Protein AF-A0A2E4YC01-F1 (afdb_monomer)

Mean predicted aligned error: 13.19 Å

Solvent-accessible surface area (backbone atoms only — not comparable to full-atom values): 15963 Å² total; per-residue (Å²): 112,74,70,58,53,58,48,51,51,53,50,52,51,53,49,51,56,52,54,56,55,64,69,61,54,48,43,18,61,74,42,72,40,71,68,56,48,59,73,45,55,58,65,57,35,34,50,50,38,50,50,49,57,51,50,39,49,57,26,48,76,30,87,86,37,17,67,55,26,11,51,54,27,42,58,42,45,68,79,67,67,43,41,61,92,52,63,73,24,21,51,59,30,49,29,48,17,63,71,64,25,78,75,51,76,46,89,50,70,66,42,44,57,50,49,72,56,44,61,67,52,63,68,58,55,45,51,53,35,50,38,36,33,69,66,56,83,52,58,72,58,50,34,52,49,55,56,47,47,42,54,23,43,54,62,74,59,65,65,61,57,51,44,47,57,51,60,36,42,49,91,77,49,51,72,67,53,51,10,47,47,46,38,50,51,52,55,49,38,57,74,77,41,62,63,35,69,60,43,66,55,50,52,52,50,29,60,73,69,66,16,74,64,88,60,92,80,64,94,64,85,70,83,75,76,61,81,94,68,72,86,77,91,86,82,87,80,85,70,78,92,76,88,85,89,83,86,81,87,74,88,87,90,85,80,83,78,87,78,80,87,83,80,85,83,88,74,135

Structure (mmCIF, N/CA/C/O backbone):
data_AF-A0A2E4YC01-F1
#
_entry.id   AF-A0A2E4YC01-F1
#
loop_
_atom_site.group_PDB
_atom_site.id
_atom_site.type_symbol
_atom_site.label_atom_id
_atom_site.label_alt_id
_atom_site.label_comp_id
_atom_site.label_asym_id
_atom_site.label_entity_id
_atom_site.label_seq_id
_atom_site.pdbx_PDB_ins_code
_atom_site.Cartn_x
_atom_site.Cartn_y
_atom_site.Cartn_z
_atom_site.occupancy
_atom_site.B_iso_or_equiv
_atom_site.auth_seq_id
_atom_site.auth_comp_id
_atom_site.auth_asym_id
_atom_site.auth_atom_id
_atom_site.pdbx_PDB_model_num
ATOM 1 N N . MET A 1 1 ? 30.817 -28.618 -16.839 1.00 54.22 1 MET A N 1
ATOM 2 C CA . MET A 1 1 ? 30.271 -29.253 -15.616 1.00 54.22 1 MET A CA 1
ATOM 3 C C . MET A 1 1 ? 30.235 -28.277 -14.437 1.00 54.22 1 MET A C 1
ATOM 5 O O . MET A 1 1 ? 29.148 -28.017 -13.947 1.00 54.22 1 MET A O 1
ATOM 9 N N . GLN A 1 2 ? 31.354 -27.639 -14.055 1.00 54.12 2 GLN A N 1
ATOM 10 C CA . GLN A 1 2 ? 31.387 -26.620 -12.980 1.00 54.12 2 GLN A CA 1
ATOM 11 C C . GLN A 1 2 ? 30.476 -25.396 -13.217 1.00 54.12 2 GLN A C 1
ATOM 13 O O . GLN A 1 2 ? 29.921 -24.856 -12.267 1.00 54.12 2 GLN A O 1
ATOM 18 N N . SER A 1 3 ? 30.262 -24.984 -14.472 1.00 55.44 3 SER A N 1
ATOM 19 C CA . SER A 1 3 ? 29.365 -23.866 -14.808 1.00 55.44 3 SER A CA 1
ATOM 20 C C . SER A 1 3 ? 27.878 -24.166 -14.584 1.00 55.44 3 SER A C 1
ATOM 22 O O . SER A 1 3 ? 27.126 -23.249 -14.280 1.00 55.44 3 SER A O 1
ATOM 24 N N . SER A 1 4 ? 27.452 -25.429 -14.706 1.00 57.88 4 SER A N 1
ATOM 25 C CA . SER A 1 4 ? 26.047 -25.832 -14.529 1.00 57.88 4 SER A CA 1
ATOM 26 C C . SER A 1 4 ? 25.670 -25.905 -13.048 1.00 57.88 4 SER A C 1
ATOM 28 O O . SER A 1 4 ? 24.604 -25.440 -12.661 1.00 57.88 4 SER A O 1
ATOM 30 N N . ILE A 1 5 ? 26.598 -26.388 -12.215 1.00 67.81 5 ILE A N 1
ATOM 31 C CA . ILE A 1 5 ? 26.444 -26.483 -10.754 1.00 67.81 5 ILE A CA 1
ATOM 32 C C . ILE A 1 5 ? 26.341 -25.080 -10.131 1.00 67.81 5 ILE A C 1
ATOM 34 O O . ILE A 1 5 ? 25.460 -24.816 -9.322 1.00 67.81 5 ILE A O 1
ATOM 38 N N . ALA A 1 6 ? 27.160 -24.126 -10.592 1.00 69.00 6 ALA A N 1
ATOM 39 C CA . ALA A 1 6 ? 27.105 -22.741 -10.116 1.00 69.00 6 ALA A CA 1
ATOM 40 C C . ALA A 1 6 ? 25.798 -22.003 -10.486 1.00 69.00 6 ALA A C 1
ATOM 42 O O . ALA A 1 6 ? 25.428 -21.028 -9.828 1.00 69.00 6 ALA A O 1
ATOM 43 N N . ILE A 1 7 ? 25.112 -22.432 -11.552 1.00 69.81 7 ILE A N 1
ATOM 44 C CA . ILE A 1 7 ? 23.798 -21.897 -11.934 1.00 69.81 7 ILE A CA 1
ATOM 45 C C . ILE A 1 7 ? 22.717 -22.496 -11.031 1.00 69.81 7 ILE A C 1
ATOM 47 O O . ILE A 1 7 ? 21.888 -21.745 -10.519 1.00 69.81 7 ILE A O 1
ATOM 51 N N . GLU A 1 8 ? 22.751 -23.807 -10.783 1.00 64.88 8 GLU A N 1
ATOM 52 C CA . GLU A 1 8 ? 21.830 -24.467 -9.850 1.00 64.88 8 GLU A CA 1
ATOM 53 C C . GLU A 1 8 ? 21.944 -23.906 -8.432 1.00 64.88 8 GLU A C 1
ATOM 55 O O . GLU A 1 8 ? 20.922 -23.563 -7.842 1.00 64.88 8 GLU A O 1
ATOM 60 N N . ASP A 1 9 ? 23.154 -23.693 -7.914 1.00 70.50 9 ASP A N 1
ATOM 61 C CA . ASP A 1 9 ? 23.345 -23.134 -6.571 1.00 70.50 9 ASP A CA 1
ATOM 62 C C . ASP A 1 9 ? 22.769 -21.715 -6.446 1.00 70.50 9 ASP A C 1
ATOM 64 O O . ASP A 1 9 ? 22.042 -21.415 -5.495 1.00 70.50 9 ASP A O 1
ATOM 68 N N . LYS A 1 10 ? 22.993 -20.854 -7.450 1.00 66.25 10 LYS A N 1
ATOM 69 C CA . LYS A 1 10 ? 22.402 -19.504 -7.489 1.00 66.25 10 LYS A CA 1
ATOM 70 C C . LYS A 1 10 ? 20.879 -19.541 -7.570 1.00 66.25 10 LYS A C 1
ATOM 72 O O . LYS A 1 10 ? 20.211 -18.755 -6.896 1.00 66.25 10 LYS A O 1
ATOM 77 N N . MET A 1 11 ? 20.328 -20.452 -8.371 1.00 61.38 11 MET A N 1
ATOM 78 C CA . MET A 1 11 ? 18.884 -20.655 -8.471 1.00 61.38 11 MET A CA 1
ATOM 79 C C . MET A 1 11 ? 18.309 -21.118 -7.129 1.00 61.38 11 MET A C 1
ATOM 81 O O . MET A 1 11 ? 17.325 -20.551 -6.652 1.00 61.38 11 MET A O 1
ATOM 85 N N . MET A 1 12 ? 18.939 -22.093 -6.476 1.00 58.06 12 MET A N 1
ATOM 86 C CA . MET A 1 12 ? 18.494 -22.636 -5.192 1.00 58.06 12 MET A CA 1
ATOM 87 C C . MET A 1 12 ? 18.594 -21.614 -4.057 1.00 58.06 12 MET A C 1
ATOM 89 O O . MET A 1 12 ? 17.714 -21.563 -3.194 1.00 58.06 12 MET A O 1
ATOM 93 N N . GLU A 1 13 ? 19.608 -20.754 -4.069 1.00 63.38 13 GLU A N 1
ATOM 94 C CA . GLU A 1 13 ? 19.749 -19.665 -3.104 1.00 63.38 13 GLU A CA 1
ATOM 95 C C . GLU A 1 13 ? 18.696 -18.566 -3.317 1.00 63.38 13 GLU A C 1
ATOM 97 O O . GLU A 1 13 ? 18.066 -18.107 -2.358 1.00 63.38 13 GLU A O 1
ATOM 102 N N . GLN A 1 14 ? 18.396 -18.222 -4.574 1.00 60.09 14 GLN A N 1
ATOM 103 C CA . GLN A 1 14 ? 17.289 -17.328 -4.922 1.00 60.09 14 GLN A CA 1
ATOM 104 C C . GLN A 1 14 ? 15.929 -17.908 -4.491 1.00 60.09 14 GLN A C 1
ATOM 106 O O . GLN A 1 14 ? 15.104 -17.188 -3.918 1.00 60.09 14 GLN A O 1
ATOM 111 N N . TYR A 1 15 ? 15.699 -19.209 -4.701 1.00 57.00 15 TYR A N 1
ATOM 112 C CA . TYR A 1 15 ? 14.484 -19.904 -4.264 1.00 57.00 15 TYR A CA 1
ATOM 113 C C . TYR A 1 15 ? 14.356 -19.956 -2.738 1.00 57.00 15 TYR A C 1
ATOM 115 O O . TYR A 1 15 ? 13.286 -19.641 -2.210 1.00 57.00 15 TYR A O 1
ATOM 123 N N . LYS A 1 16 ? 15.434 -20.274 -2.010 1.00 50.50 16 LYS A N 1
ATOM 124 C CA . LYS A 1 16 ? 15.454 -20.234 -0.536 1.00 50.50 16 LYS A CA 1
ATOM 125 C C . LYS A 1 16 ? 15.177 -18.828 -0.008 1.00 50.50 16 LYS A C 1
ATOM 127 O O . LYS A 1 16 ? 14.359 -18.672 0.897 1.00 50.50 16 LYS A O 1
ATOM 132 N N . GLY A 1 17 ? 15.777 -17.798 -0.608 1.00 57.69 17 GLY A N 1
ATOM 133 C CA . GLY A 1 17 ? 15.509 -16.402 -0.256 1.00 57.69 17 GLY A CA 1
ATOM 134 C C . GLY A 1 17 ? 14.051 -15.992 -0.500 1.00 57.69 17 GLY A C 1
ATOM 135 O O . GLY A 1 17 ? 13.465 -15.276 0.316 1.00 57.69 17 GLY A O 1
ATOM 136 N N . LYS A 1 18 ? 13.439 -16.484 -1.585 1.00 51.84 18 LYS A N 1
ATOM 137 C CA . LYS A 1 18 ? 12.017 -16.279 -1.898 1.00 51.84 18 LYS A CA 1
ATOM 138 C C . LYS A 1 18 ? 11.107 -16.965 -0.869 1.00 51.84 18 LYS A C 1
ATOM 140 O O . LYS A 1 18 ? 10.215 -16.314 -0.335 1.00 51.84 18 LYS A O 1
ATOM 145 N N . LEU A 1 19 ? 11.375 -18.228 -0.527 1.00 51.25 19 LEU A N 1
ATOM 146 C CA . LEU A 1 19 ? 10.623 -19.004 0.473 1.00 51.25 19 LEU A CA 1
ATOM 147 C C . LEU A 1 19 ? 10.716 -18.406 1.889 1.00 51.25 19 LEU A C 1
ATOM 149 O O . LEU A 1 19 ? 9.720 -18.358 2.610 1.00 51.25 19 LEU A O 1
ATOM 153 N N . GLN A 1 20 ? 11.884 -17.893 2.287 1.00 53.59 20 GLN A N 1
ATOM 154 C CA . GLN A 1 20 ? 12.060 -17.251 3.595 1.00 53.59 20 GLN A CA 1
ATOM 155 C C . GLN A 1 20 ? 11.280 -15.933 3.726 1.00 53.59 20 GLN A C 1
ATOM 157 O O . GLN A 1 20 ? 10.715 -15.657 4.785 1.00 53.59 20 GLN A O 1
ATOM 162 N N . LEU A 1 21 ? 11.208 -15.122 2.662 1.00 52.06 21 LEU A N 1
ATOM 163 C CA . LEU A 1 21 ? 10.403 -13.893 2.666 1.00 52.06 21 LEU A CA 1
ATOM 164 C C . LEU A 1 21 ? 8.909 -14.206 2.809 1.00 52.06 21 LEU A C 1
ATOM 166 O O . LEU A 1 21 ? 8.233 -13.592 3.629 1.00 52.06 21 LEU A O 1
ATOM 170 N N . VAL A 1 22 ? 8.433 -15.208 2.074 1.00 51.59 22 VAL A N 1
ATOM 171 C CA . VAL A 1 22 ? 7.040 -15.679 2.069 1.00 51.59 22 VAL A CA 1
ATOM 172 C C . VAL A 1 22 ? 6.581 -16.156 3.459 1.00 51.59 22 VAL A C 1
ATOM 174 O O . VAL A 1 22 ? 5.478 -15.830 3.897 1.00 51.59 22 VAL A O 1
ATOM 177 N N . ASN A 1 23 ? 7.452 -16.834 4.214 1.00 51.75 23 ASN A N 1
ATOM 178 C CA . ASN A 1 23 ? 7.147 -17.280 5.581 1.00 51.75 23 ASN A CA 1
ATOM 179 C C . ASN A 1 23 ? 7.235 -16.170 6.647 1.00 51.75 23 ASN A C 1
ATOM 181 O O . ASN A 1 23 ? 6.814 -16.387 7.777 1.00 51.75 23 ASN A O 1
ATOM 185 N N . THR A 1 24 ? 7.763 -14.983 6.321 1.00 56.97 24 THR A N 1
ATOM 186 C CA . THR A 1 24 ? 7.913 -13.875 7.289 1.00 56.97 24 THR A CA 1
ATOM 187 C C . THR A 1 24 ? 6.693 -12.940 7.326 1.00 56.97 24 THR A C 1
ATOM 189 O O . THR A 1 24 ? 6.588 -12.110 8.226 1.00 56.97 24 THR A O 1
ATOM 192 N N . PHE A 1 25 ? 5.764 -13.052 6.370 1.00 62.12 25 PHE A N 1
ATOM 193 C CA . PHE A 1 25 ? 4.599 -12.158 6.246 1.00 62.12 25 PHE A CA 1
ATOM 194 C C . PHE A 1 25 ? 3.290 -12.759 6.765 1.00 62.12 25 PHE A C 1
ATOM 196 O O . PHE A 1 25 ? 2.210 -12.318 6.389 1.00 62.12 25 PHE A O 1
ATOM 203 N N . THR A 1 26 ? 3.363 -13.797 7.595 1.00 58.22 26 THR A N 1
ATOM 204 C CA . THR A 1 26 ? 2.182 -14.456 8.174 1.00 58.22 26 THR A CA 1
ATOM 205 C C . THR A 1 26 ? 1.659 -13.801 9.446 1.00 58.22 26 THR A C 1
ATOM 207 O O . THR A 1 26 ? 0.580 -14.168 9.896 1.00 58.22 26 THR A O 1
ATOM 210 N N . GLU A 1 27 ? 2.391 -12.856 10.030 1.00 75.25 27 GLU A N 1
ATOM 211 C CA . GLU A 1 27 ? 1.993 -12.171 11.258 1.00 75.25 27 GLU A CA 1
ATOM 212 C C . GLU A 1 27 ? 2.377 -10.694 11.189 1.00 75.25 27 GLU A C 1
ATOM 214 O O . GLU A 1 27 ? 3.555 -10.366 10.999 1.00 75.25 27 GLU A O 1
ATOM 219 N N . SER A 1 28 ? 1.388 -9.828 11.435 1.00 75.75 28 SER A N 1
ATOM 220 C CA . SER A 1 28 ? 1.579 -8.384 11.492 1.00 75.75 28 SER A CA 1
ATOM 221 C C . SER A 1 28 ? 2.735 -8.010 12.418 1.00 75.75 28 SER A C 1
ATOM 223 O O . SER A 1 28 ? 2.719 -8.223 13.635 1.00 75.75 28 SER A O 1
ATOM 225 N N . ARG A 1 29 ? 3.747 -7.362 11.840 1.00 75.75 29 ARG A N 1
ATOM 226 C CA . ARG A 1 29 ? 4.900 -6.843 12.584 1.00 75.75 29 ARG A CA 1
ATOM 227 C C . ARG A 1 29 ? 4.590 -5.518 13.271 1.00 75.75 29 ARG A C 1
ATOM 229 O O . ARG A 1 29 ? 5.251 -5.197 14.263 1.00 75.75 29 ARG A O 1
ATOM 236 N N . LEU A 1 30 ? 3.619 -4.762 12.752 1.00 72.31 30 LEU A N 1
ATOM 237 C CA . LEU A 1 30 ? 3.154 -3.502 13.337 1.00 72.31 30 LEU A CA 1
ATOM 238 C C . LEU A 1 30 ? 2.140 -3.729 14.467 1.00 72.31 30 LEU A C 1
ATOM 240 O O . LEU A 1 30 ? 2.229 -3.075 15.505 1.00 72.31 30 LEU A O 1
ATOM 244 N N . PHE A 1 31 ? 1.218 -4.680 14.307 1.00 74.38 31 PHE A N 1
ATOM 245 C CA . PHE A 1 31 ? 0.039 -4.834 15.162 1.00 74.38 31 PHE A CA 1
ATOM 246 C C . PHE A 1 31 ? -0.073 -6.247 15.735 1.00 74.38 31 PHE A C 1
ATOM 248 O O . PHE A 1 31 ? -1.032 -6.975 15.493 1.00 74.38 31 PHE A O 1
ATOM 255 N N . ARG A 1 32 ? 0.904 -6.615 16.568 1.00 64.25 32 ARG A N 1
ATOM 256 C CA . ARG A 1 32 ? 0.966 -7.937 17.220 1.00 64.25 32 ARG A CA 1
ATOM 257 C C . ARG A 1 32 ? -0.238 -8.259 18.115 1.00 64.25 32 ARG A C 1
ATOM 259 O O . ARG A 1 32 ? -0.520 -9.422 18.374 1.00 64.25 32 ARG A O 1
ATOM 266 N N . THR A 1 33 ? -0.937 -7.244 18.627 1.00 71.12 33 THR A N 1
ATOM 267 C CA . THR A 1 33 ? -2.091 -7.413 19.523 1.00 71.12 33 THR A CA 1
ATOM 268 C C . THR A 1 33 ? -3.245 -6.499 19.118 1.00 71.12 33 THR A C 1
ATOM 270 O O . THR A 1 33 ? -3.025 -5.394 18.612 1.00 71.12 33 THR A O 1
ATOM 273 N N . LYS A 1 34 ? -4.482 -6.920 19.420 1.00 67.31 34 LYS A N 1
ATOM 274 C CA . LYS A 1 34 ? -5.698 -6.110 19.219 1.00 67.31 34 LYS A CA 1
ATOM 275 C C . LYS A 1 34 ? -5.622 -4.770 19.962 1.00 67.31 34 LYS A C 1
ATOM 277 O O . LYS A 1 34 ? -6.044 -3.740 19.451 1.00 67.31 34 LYS A O 1
ATOM 282 N N . GLN A 1 35 ? -5.002 -4.750 21.143 1.00 68.12 35 GLN A N 1
ATOM 283 C CA . GLN A 1 35 ? -4.788 -3.512 21.895 1.00 68.12 35 GLN A CA 1
ATOM 284 C C . GLN A 1 35 ? -3.876 -2.525 21.145 1.00 68.12 35 GLN A C 1
ATOM 286 O O . GLN A 1 35 ? -4.160 -1.330 21.125 1.00 68.12 35 GLN A O 1
ATOM 291 N N . ASN A 1 36 ? -2.800 -3.006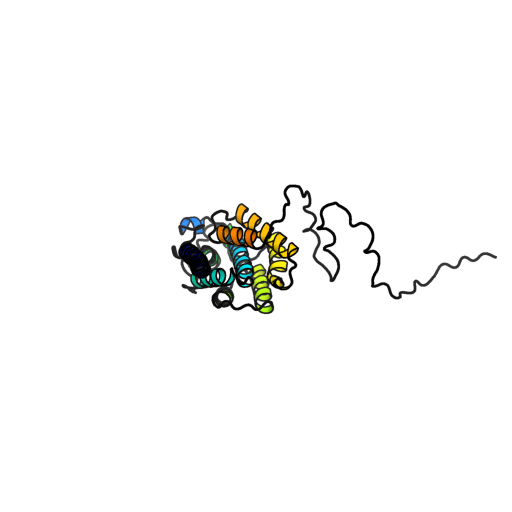 20.513 1.00 71.31 36 ASN A N 1
ATOM 292 C CA . ASN A 1 36 ? -1.896 -2.152 19.738 1.00 71.31 36 ASN A CA 1
ATOM 293 C C . ASN A 1 36 ? -2.567 -1.625 18.462 1.00 71.31 36 ASN A C 1
ATOM 295 O O . ASN A 1 36 ? -2.357 -0.471 18.094 1.00 71.31 36 ASN A O 1
ATOM 299 N N . GLN A 1 37 ? -3.415 -2.437 17.827 1.00 76.94 37 GLN A N 1
ATOM 300 C CA . GLN A 1 37 ? -4.259 -1.996 16.716 1.00 76.94 37 GLN A CA 1
ATOM 301 C C . GLN A 1 37 ? -5.221 -0.876 17.151 1.00 76.94 37 GLN A C 1
ATOM 303 O O . GLN A 1 37 ? -5.287 0.154 16.487 1.00 76.94 37 GLN A O 1
ATOM 308 N N . ASN A 1 38 ? -5.923 -1.033 18.278 1.00 71.44 38 ASN A N 1
ATOM 309 C CA . ASN A 1 38 ? -6.879 -0.028 18.762 1.00 71.44 38 ASN A CA 1
ATOM 310 C C . ASN A 1 38 ? -6.205 1.302 19.127 1.00 71.44 38 ASN A C 1
ATOM 312 O O . ASN A 1 38 ? -6.754 2.359 18.845 1.00 71.44 38 ASN A O 1
ATOM 316 N N . LYS A 1 39 ? -4.986 1.261 19.683 1.00 75.56 39 LYS A N 1
ATOM 317 C CA . LYS A 1 39 ? -4.180 2.464 19.976 1.00 75.56 39 LYS A CA 1
ATOM 318 C C . LYS A 1 39 ? -3.691 3.203 18.728 1.00 75.56 39 LYS A C 1
ATOM 320 O O . LYS A 1 39 ? -3.167 4.307 18.841 1.00 75.56 39 LYS A O 1
ATOM 325 N N . THR A 1 40 ? -3.787 2.581 17.557 1.00 79.31 40 THR A N 1
ATOM 326 C CA . THR A 1 40 ? -3.339 3.193 16.310 1.00 79.31 40 THR A CA 1
ATOM 327 C C . THR A 1 40 ? -4.408 4.139 15.803 1.00 79.31 40 THR A C 1
ATOM 329 O O . THR A 1 40 ? -5.569 3.749 15.664 1.00 79.31 40 THR A O 1
ATOM 332 N N . ASN A 1 41 ? -3.988 5.369 15.508 1.00 85.62 41 ASN A N 1
ATOM 333 C CA . ASN A 1 41 ? -4.854 6.388 14.941 1.00 85.62 41 ASN A CA 1
ATOM 334 C C . ASN A 1 41 ? -5.458 5.884 13.619 1.00 85.62 41 ASN A C 1
ATOM 336 O O . ASN A 1 41 ? -4.749 5.357 12.756 1.00 85.62 41 ASN A O 1
ATOM 340 N N . VAL A 1 42 ? -6.770 6.057 13.470 1.00 90.69 42 VAL A N 1
ATOM 341 C CA . VAL A 1 42 ? -7.529 5.691 12.270 1.00 90.69 42 VAL A CA 1
ATOM 342 C C . VAL A 1 42 ? -6.945 6.340 11.009 1.00 90.69 42 VAL A C 1
ATOM 344 O O . VAL A 1 42 ? -6.818 5.664 9.987 1.00 90.69 42 VAL A O 1
ATOM 347 N N . ASP A 1 43 ? -6.510 7.601 11.081 1.00 90.00 43 ASP A N 1
ATOM 348 C CA . ASP A 1 43 ? -5.892 8.307 9.951 1.00 90.00 43 ASP A CA 1
ATOM 349 C C . ASP A 1 43 ? -4.569 7.645 9.530 1.00 90.00 43 ASP A C 1
ATOM 351 O O . ASP A 1 43 ? -4.318 7.430 8.343 1.00 90.00 43 ASP A O 1
ATOM 355 N N . ASP A 1 44 ? -3.734 7.245 10.495 1.00 90.19 44 ASP A N 1
ATOM 356 C CA . ASP A 1 44 ? -2.479 6.542 10.207 1.00 90.19 44 ASP A CA 1
ATOM 357 C C . ASP A 1 44 ? -2.739 5.155 9.607 1.00 90.19 44 ASP A C 1
ATOM 359 O O . ASP A 1 44 ? -2.059 4.762 8.657 1.00 90.19 44 ASP A O 1
ATOM 363 N N . ALA A 1 45 ? -3.744 4.427 10.106 1.00 92.44 45 ALA A N 1
ATOM 364 C CA . ALA A 1 45 ? -4.152 3.145 9.537 1.00 92.44 45 ALA A CA 1
ATOM 365 C C . ALA A 1 45 ? -4.667 3.296 8.094 1.00 92.44 45 ALA A C 1
ATOM 367 O O . ALA A 1 45 ? -4.346 2.467 7.235 1.00 92.44 45 ALA A O 1
ATOM 368 N N . ALA A 1 46 ? -5.419 4.360 7.799 1.00 96.56 46 ALA A N 1
ATOM 369 C CA . ALA A 1 46 ? -5.915 4.669 6.461 1.00 96.56 46 ALA A CA 1
ATOM 370 C C . ALA A 1 46 ? -4.771 5.000 5.495 1.00 96.56 46 ALA A C 1
ATOM 372 O O . ALA A 1 46 ? -4.666 4.412 4.413 1.00 96.56 46 ALA A O 1
ATOM 373 N N . GLU A 1 47 ? -3.863 5.885 5.901 1.00 95.88 47 GLU A N 1
ATOM 374 C CA . GLU A 1 47 ? -2.728 6.265 5.072 1.00 95.88 47 GLU A CA 1
ATOM 375 C C . GLU A 1 47 ? -1.734 5.119 4.841 1.00 95.88 47 GLU A C 1
ATOM 377 O O . GLU A 1 47 ? -1.263 4.927 3.716 1.00 95.88 47 GLU A O 1
ATOM 382 N N . LEU A 1 48 ? -1.433 4.322 5.872 1.00 95.75 48 LEU A N 1
ATOM 383 C CA . LEU A 1 48 ? -0.557 3.159 5.737 1.00 95.75 48 LEU A CA 1
ATOM 384 C C . LEU A 1 48 ? -1.205 2.058 4.892 1.00 95.75 48 LEU A C 1
ATOM 386 O O . LEU A 1 48 ? -0.519 1.479 4.048 1.00 95.75 48 LEU A O 1
ATOM 390 N N . SER A 1 49 ? -2.516 1.820 5.026 1.00 97.56 49 SER A N 1
ATOM 391 C CA . SER A 1 49 ? -3.246 0.909 4.130 1.00 97.56 49 SER A CA 1
ATOM 392 C C . SER A 1 49 ? -3.079 1.329 2.673 1.00 97.56 49 SER A C 1
ATOM 394 O O . SER A 1 49 ? -2.755 0.512 1.808 1.00 97.56 49 SER A O 1
ATOM 396 N N . PHE A 1 50 ? -3.234 2.625 2.403 1.00 98.56 50 PHE A N 1
ATOM 397 C CA . PHE A 1 50 ? -3.066 3.173 1.066 1.00 98.56 50 PHE A CA 1
ATOM 398 C C . PHE A 1 50 ? -1.623 3.057 0.555 1.00 98.56 50 PHE A C 1
ATOM 400 O O . PHE A 1 50 ? -1.399 2.671 -0.595 1.00 98.56 50 PHE A O 1
ATOM 407 N N . ALA A 1 51 ? -0.633 3.329 1.409 1.00 98.06 51 ALA A N 1
ATOM 408 C CA . ALA A 1 51 ? 0.779 3.159 1.079 1.00 98.06 51 ALA A CA 1
ATOM 409 C C . ALA A 1 51 ? 1.111 1.704 0.718 1.00 98.06 51 ALA A C 1
ATOM 411 O O . ALA A 1 51 ? 1.778 1.460 -0.287 1.00 98.06 51 ALA A O 1
ATOM 412 N N . TYR A 1 52 ? 0.593 0.734 1.472 1.00 98.12 52 TYR A N 1
ATOM 413 C CA . TYR A 1 52 ? 0.768 -0.688 1.175 1.00 98.12 52 TYR A CA 1
ATOM 414 C C . TYR A 1 52 ? 0.116 -1.071 -0.156 1.00 98.12 52 TYR A C 1
ATOM 416 O O . TYR A 1 52 ? 0.757 -1.727 -0.972 1.00 98.12 52 TYR A O 1
ATOM 424 N N . MET A 1 53 ? -1.110 -0.614 -0.433 1.00 98.31 53 MET A N 1
ATOM 425 C CA . MET A 1 53 ? -1.769 -0.855 -1.727 1.00 98.31 53 MET A CA 1
ATOM 426 C C . MET A 1 53 ? -0.957 -0.303 -2.908 1.00 98.31 53 MET A C 1
ATOM 428 O O . MET A 1 53 ? -0.894 -0.943 -3.960 1.00 98.31 53 MET A O 1
ATOM 432 N N . MET A 1 54 ? -0.311 0.855 -2.735 1.00 98.44 54 MET A N 1
ATOM 433 C CA . MET A 1 54 ? 0.595 1.435 -3.729 1.00 98.44 54 MET A CA 1
ATOM 434 C C . MET A 1 54 ? 1.898 0.638 -3.882 1.00 98.44 54 MET A C 1
ATOM 436 O O . MET A 1 54 ? 2.330 0.406 -5.008 1.00 98.44 54 MET A O 1
ATOM 440 N N . ILE A 1 55 ? 2.512 0.183 -2.785 1.00 98.12 55 ILE A N 1
ATOM 441 C CA . ILE A 1 55 ? 3.721 -0.659 -2.826 1.00 98.12 55 ILE A CA 1
ATOM 442 C C . ILE A 1 55 ? 3.434 -1.981 -3.535 1.00 98.12 55 ILE A C 1
ATOM 444 O O . ILE A 1 55 ? 4.214 -2.397 -4.388 1.00 98.12 55 ILE A O 1
ATOM 448 N N . LEU A 1 56 ? 2.302 -2.617 -3.228 1.00 98.06 56 LEU A N 1
ATOM 449 C CA . LEU A 1 56 ? 1.889 -3.843 -3.902 1.00 98.06 56 LEU A CA 1
ATOM 450 C C . LEU A 1 56 ? 1.690 -3.611 -5.403 1.00 98.06 56 LEU A C 1
ATOM 452 O O . LEU A 1 56 ? 2.107 -4.456 -6.185 1.00 98.06 56 LEU A O 1
ATOM 456 N N . ASN A 1 57 ? 1.154 -2.453 -5.814 1.00 97.75 57 ASN A N 1
ATOM 457 C CA . ASN A 1 57 ? 1.090 -2.092 -7.233 1.00 97.75 57 ASN A CA 1
ATOM 458 C C . ASN A 1 57 ? 2.488 -2.013 -7.859 1.00 97.75 57 ASN A C 1
ATOM 460 O O . ASN A 1 57 ? 2.736 -2.624 -8.890 1.00 97.75 57 ASN A O 1
ATOM 464 N N . MET A 1 58 ? 3.417 -1.294 -7.216 1.00 96.06 58 MET A N 1
ATOM 465 C CA . MET A 1 58 ? 4.796 -1.153 -7.704 1.00 96.06 58 MET A CA 1
ATOM 466 C C . MET A 1 58 ? 5.486 -2.510 -7.863 1.00 96.06 58 MET A C 1
ATOM 468 O O . MET A 1 58 ? 6.148 -2.750 -8.868 1.00 96.06 58 MET A O 1
ATOM 472 N N . PHE A 1 59 ? 5.329 -3.397 -6.879 1.00 96.94 59 PHE A N 1
ATOM 473 C CA . PHE A 1 59 ? 5.912 -4.736 -6.916 1.00 96.94 59 PHE A CA 1
ATOM 474 C C . PHE A 1 59 ? 5.257 -5.614 -7.979 1.00 96.94 59 PHE A C 1
ATOM 476 O O . PHE A 1 59 ? 5.966 -6.311 -8.690 1.00 96.94 59 PHE A O 1
ATOM 483 N N . ASN A 1 60 ? 3.934 -5.551 -8.131 1.00 96.81 60 ASN A N 1
ATOM 484 C CA . ASN A 1 60 ? 3.197 -6.319 -9.134 1.00 96.81 60 ASN A CA 1
ATOM 485 C C . ASN A 1 60 ? 3.565 -5.931 -10.577 1.00 96.81 60 ASN A C 1
ATOM 487 O O . ASN A 1 60 ? 3.489 -6.754 -11.483 1.00 96.81 60 ASN A O 1
ATOM 491 N N . LYS A 1 61 ? 4.002 -4.685 -10.794 1.00 94.56 61 LYS A N 1
ATOM 492 C CA . LYS A 1 61 ? 4.517 -4.206 -12.086 1.00 94.56 61 LYS A CA 1
ATOM 493 C C . LYS A 1 61 ? 5.953 -4.606 -12.383 1.00 94.56 61 LYS A C 1
ATOM 495 O O . LYS A 1 61 ? 6.456 -4.339 -13.472 1.00 94.56 61 LYS A O 1
ATOM 500 N N . ASP A 1 62 ? 6.638 -5.190 -11.417 1.00 93.25 62 ASP A N 1
ATOM 501 C CA . ASP A 1 62 ? 8.021 -5.582 -11.561 1.00 93.25 62 ASP A CA 1
ATOM 502 C C . ASP A 1 62 ? 8.148 -7.101 -11.641 1.00 93.25 62 ASP A C 1
ATOM 504 O O . ASP A 1 62 ? 7.650 -7.823 -10.785 1.00 93.25 62 ASP A O 1
ATOM 508 N N . TYR A 1 63 ? 8.865 -7.585 -12.652 1.00 90.31 63 TYR A N 1
ATOM 509 C CA . TYR A 1 63 ? 8.965 -9.015 -12.939 1.00 90.31 63 TYR A CA 1
ATOM 510 C C . TYR A 1 63 ? 9.488 -9.851 -11.755 1.00 90.31 63 TYR A C 1
ATOM 512 O O . TYR A 1 63 ? 8.971 -10.932 -11.478 1.00 90.31 63 TYR A O 1
ATOM 520 N N . GLU A 1 64 ? 10.489 -9.358 -11.023 1.00 89.62 64 GLU A N 1
ATOM 521 C CA . GLU A 1 64 ? 11.094 -10.104 -9.913 1.00 89.62 64 GLU A CA 1
ATOM 522 C C . GLU A 1 64 ? 10.251 -10.043 -8.634 1.00 89.62 64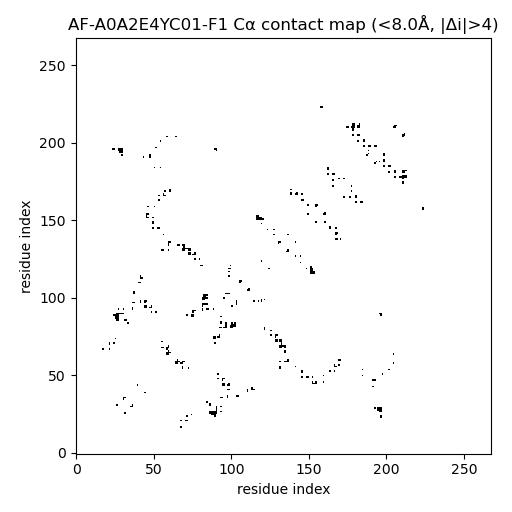 GLU A C 1
ATOM 524 O O . GLU A 1 64 ? 10.264 -10.980 -7.831 1.00 89.62 64 GLU A O 1
ATOM 529 N N . PHE A 1 65 ? 9.529 -8.939 -8.425 1.00 94.50 65 PHE A N 1
ATOM 530 C CA . PHE A 1 65 ? 8.782 -8.681 -7.192 1.00 94.50 65 PHE A CA 1
ATOM 531 C C . PHE A 1 65 ? 7.292 -9.009 -7.313 1.00 94.50 65 PHE A C 1
ATOM 533 O O . PHE A 1 65 ? 6.632 -9.137 -6.280 1.00 94.50 65 PHE A O 1
ATOM 540 N N . ALA A 1 66 ? 6.770 -9.234 -8.519 1.00 95.00 66 ALA A N 1
ATOM 541 C CA . ALA A 1 66 ? 5.381 -9.625 -8.729 1.00 95.00 66 ALA A CA 1
ATOM 542 C C . ALA A 1 66 ? 4.995 -10.888 -7.939 1.00 95.00 66 ALA A C 1
ATOM 544 O O . ALA A 1 66 ? 4.013 -10.827 -7.197 1.00 95.00 66 ALA A O 1
ATOM 545 N N . PRO A 1 67 ? 5.800 -11.976 -7.918 1.00 94.38 67 PRO A N 1
ATOM 546 C CA . PRO A 1 67 ? 5.478 -13.145 -7.099 1.00 94.38 67 PRO A CA 1
ATOM 547 C C . PRO A 1 67 ? 5.367 -12.837 -5.601 1.00 94.38 67 PRO A C 1
ATOM 549 O O . PRO A 1 67 ? 4.560 -13.445 -4.903 1.00 94.38 67 PRO A O 1
ATOM 552 N N . LEU A 1 68 ? 6.172 -11.894 -5.100 1.00 94.00 68 LEU A N 1
ATOM 553 C CA . LEU A 1 68 ? 6.104 -11.459 -3.708 1.00 94.00 68 LEU A CA 1
ATOM 554 C C . LEU A 1 68 ? 4.822 -10.654 -3.441 1.00 94.00 68 LEU A C 1
ATOM 556 O O . LEU A 1 68 ? 4.173 -10.861 -2.417 1.00 94.00 68 LEU A O 1
ATOM 560 N N . ALA A 1 69 ? 4.452 -9.750 -4.352 1.00 96.25 69 ALA A N 1
ATOM 561 C CA . ALA A 1 69 ? 3.208 -8.990 -4.255 1.00 96.25 69 ALA A CA 1
ATOM 562 C C . ALA A 1 69 ? 1.983 -9.912 -4.268 1.00 96.25 69 ALA A C 1
ATOM 564 O O . ALA A 1 69 ? 1.080 -9.743 -3.449 1.00 96.25 69 ALA A O 1
ATOM 565 N N . SER A 1 70 ? 1.982 -10.903 -5.162 1.00 96.50 70 SER A N 1
ATOM 566 C CA . SER A 1 70 ? 0.923 -11.902 -5.283 1.00 96.50 70 SER A CA 1
ATOM 567 C C . SER A 1 70 ? 0.770 -12.736 -4.014 1.00 96.50 70 SER A C 1
ATOM 569 O O . SER A 1 70 ? -0.346 -12.848 -3.502 1.00 96.50 70 SER A O 1
ATOM 571 N N . ASP A 1 71 ? 1.861 -13.253 -3.443 1.00 94.75 71 ASP A N 1
ATOM 572 C CA . ASP A 1 71 ? 1.804 -14.016 -2.191 1.00 94.75 71 ASP A CA 1
ATOM 573 C C . ASP A 1 71 ? 1.307 -13.149 -1.019 1.00 94.75 71 ASP A C 1
ATOM 575 O O . ASP A 1 71 ? 0.368 -13.534 -0.316 1.00 94.75 71 ASP A O 1
ATOM 579 N N . TYR A 1 72 ? 1.841 -11.932 -0.861 1.00 95.56 72 TYR A N 1
ATOM 580 C CA . TYR A 1 72 ? 1.403 -11.012 0.192 1.00 95.56 72 TYR A CA 1
ATOM 581 C C . TYR A 1 72 ? -0.087 -10.655 0.070 1.00 95.56 72 TYR A C 1
ATOM 583 O O . TYR A 1 72 ? -0.833 -10.674 1.057 1.00 95.56 72 TYR A O 1
ATOM 591 N N . ALA A 1 73 ? -0.547 -10.339 -1.144 1.00 96.81 73 ALA A N 1
ATOM 592 C CA . ALA A 1 73 ? -1.942 -10.005 -1.401 1.00 96.81 73 ALA A CA 1
ATOM 593 C C . ALA A 1 73 ? -2.861 -11.209 -1.147 1.00 96.81 73 ALA A C 1
ATOM 595 O O . ALA A 1 73 ? -3.891 -11.042 -0.493 1.00 96.81 73 ALA A O 1
ATOM 596 N N . SER A 1 74 ? -2.454 -12.413 -1.569 1.00 95.94 74 SER A N 1
ATOM 597 C CA . SER A 1 74 ? -3.171 -13.674 -1.318 1.00 95.94 74 SER A CA 1
ATOM 598 C C . SER A 1 74 ? -3.373 -13.920 0.176 1.00 95.94 74 SER A C 1
ATOM 600 O O . SER A 1 74 ? -4.494 -14.181 0.613 1.00 95.94 74 SER A O 1
ATOM 602 N N . ARG A 1 75 ? -2.315 -13.757 0.981 1.00 93.50 75 ARG A N 1
ATOM 603 C CA . ARG A 1 75 ? -2.384 -13.870 2.448 1.00 93.50 75 ARG A CA 1
ATOM 604 C C . ARG A 1 75 ? -3.302 -12.817 3.056 1.00 93.50 75 ARG A C 1
ATOM 606 O O . ARG A 1 75 ? -4.126 -13.135 3.908 1.00 93.50 75 ARG A O 1
ATOM 613 N N . THR A 1 76 ? -3.211 -11.577 2.577 1.00 95.19 76 THR A N 1
ATOM 614 C CA . THR A 1 76 ? -4.048 -10.472 3.065 1.00 95.19 76 THR A CA 1
ATOM 615 C C . THR A 1 76 ? -5.541 -10.745 2.850 1.00 95.19 76 THR A C 1
ATOM 617 O O . THR A 1 76 ? -6.348 -10.429 3.720 1.00 95.19 76 THR A O 1
ATOM 620 N N . VAL A 1 77 ? -5.934 -11.357 1.726 1.00 95.31 77 VAL A N 1
ATOM 621 C CA . VAL A 1 77 ? -7.348 -11.677 1.445 1.00 95.31 77 VAL A CA 1
ATOM 622 C C . VAL A 1 77 ? -7.784 -13.068 1.890 1.00 95.31 77 VAL A C 1
ATOM 624 O O . VAL A 1 77 ? -8.951 -13.395 1.692 1.00 95.31 77 VAL A O 1
ATOM 627 N N . ALA A 1 78 ? -6.919 -1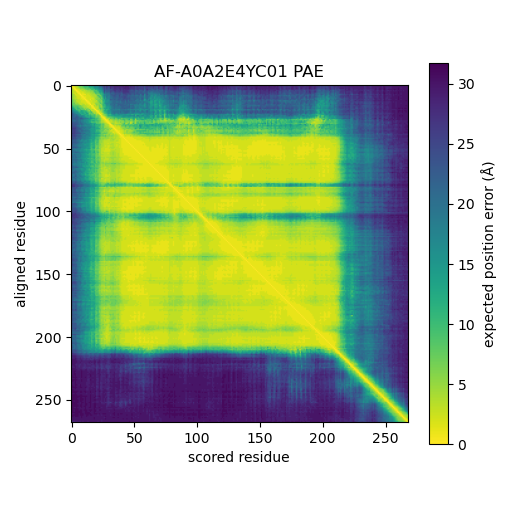3.875 2.510 1.00 91.19 78 ALA A N 1
ATOM 628 C CA . ALA A 1 78 ? -7.230 -15.264 2.861 1.00 91.19 78 ALA A CA 1
ATOM 629 C C . ALA A 1 78 ? -8.527 -15.401 3.685 1.00 91.19 78 ALA A C 1
ATOM 631 O O . ALA A 1 78 ? -9.340 -16.286 3.430 1.00 91.19 78 ALA A O 1
ATOM 632 N N . TYR A 1 79 ? -8.776 -14.470 4.612 1.00 83.69 79 TYR A N 1
ATOM 633 C CA . TYR A 1 79 ? -9.985 -14.460 5.448 1.00 83.69 79 TYR A CA 1
ATOM 634 C C . TYR A 1 79 ? -11.180 -13.727 4.812 1.00 83.69 79 TYR A C 1
ATOM 636 O O . TYR A 1 79 ? -12.301 -13.852 5.301 1.00 83.69 79 TYR A O 1
ATOM 644 N N . ARG A 1 80 ? -10.948 -12.975 3.725 1.00 81.94 80 ARG A N 1
ATOM 645 C CA . ARG A 1 80 ? -11.887 -12.199 2.883 1.00 81.94 80 ARG A CA 1
ATOM 646 C C . ARG A 1 80 ? -12.734 -11.122 3.574 1.00 81.94 80 ARG A C 1
ATOM 648 O O . ARG A 1 80 ? -12.943 -10.069 2.986 1.00 81.94 80 ARG A O 1
ATOM 655 N N . ASN A 1 81 ? -13.263 -11.349 4.773 1.00 84.00 81 ASN A N 1
ATOM 656 C CA . ASN A 1 81 ? -14.283 -10.486 5.371 1.00 84.00 81 ASN A CA 1
ATOM 657 C C . ASN A 1 81 ? -13.730 -9.275 6.140 1.00 84.00 81 ASN A C 1
ATOM 659 O O . ASN A 1 81 ? -14.451 -8.289 6.266 1.00 84.00 81 ASN A O 1
ATOM 663 N N . PHE A 1 82 ? -12.480 -9.316 6.615 1.00 93.69 82 PHE A N 1
ATOM 664 C CA . PHE A 1 82 ? -11.872 -8.283 7.474 1.00 93.69 82 PHE A CA 1
ATOM 665 C C . PHE A 1 82 ? -12.711 -7.935 8.718 1.00 93.69 82 PHE A C 1
ATOM 667 O O . PHE A 1 82 ? -12.514 -6.879 9.311 1.00 93.69 82 PHE A O 1
ATOM 674 N N . ASP A 1 83 ? -13.655 -8.795 9.116 1.00 92.12 83 ASP A N 1
ATOM 675 C CA . ASP A 1 83 ? -14.627 -8.492 10.175 1.00 92.12 83 ASP A CA 1
ATOM 676 C C . ASP A 1 83 ? -13.954 -8.464 11.555 1.00 92.12 83 ASP A C 1
ATOM 678 O O . ASP A 1 83 ? -14.260 -7.607 12.383 1.00 92.12 83 ASP A O 1
ATOM 682 N N . TYR A 1 84 ? -13.009 -9.382 11.771 1.00 91.69 84 TYR A N 1
ATOM 683 C CA . TYR A 1 84 ? -12.405 -9.665 13.069 1.00 91.69 84 TYR A CA 1
ATOM 684 C C . TYR A 1 84 ? -10.889 -9.510 13.031 1.00 91.69 84 TYR A C 1
ATOM 686 O O . TYR A 1 84 ? -10.244 -9.837 12.027 1.00 91.69 84 TYR A O 1
ATOM 694 N N . PHE A 1 85 ? -10.319 -9.075 14.153 1.00 89.75 85 PHE A N 1
ATOM 695 C CA . PHE A 1 85 ? -8.873 -9.067 14.334 1.00 89.75 85 PHE A CA 1
ATOM 696 C C . PHE A 1 85 ? -8.314 -10.490 14.199 1.00 89.75 85 PHE A C 1
ATOM 698 O O . PHE A 1 85 ? -8.887 -11.455 14.710 1.00 89.75 85 PHE A O 1
ATOM 705 N N . ARG A 1 86 ? -7.183 -10.625 13.503 1.00 88.88 86 ARG A N 1
ATOM 706 C CA . ARG A 1 86 ? -6.470 -11.894 13.324 1.00 88.88 86 ARG A CA 1
ATOM 707 C C . ARG A 1 86 ? -5.001 -11.655 13.622 1.00 88.88 86 ARG A C 1
ATOM 709 O O . ARG A 1 86 ? -4.384 -10.809 12.984 1.00 88.88 86 ARG A O 1
ATOM 716 N N . THR A 1 87 ? -4.451 -12.430 14.549 1.00 85.06 87 THR A N 1
ATOM 717 C CA . THR A 1 87 ? -3.012 -12.432 14.848 1.00 85.06 87 THR A CA 1
ATOM 718 C C . THR A 1 87 ? -2.206 -12.899 13.639 1.00 85.06 87 THR A C 1
ATOM 720 O O . THR A 1 87 ? -1.223 -12.276 13.273 1.00 85.06 87 THR A O 1
ATOM 723 N N . SER A 1 88 ? -2.696 -13.922 12.939 1.00 86.81 88 SER A N 1
ATOM 724 C CA . SER A 1 88 ? -2.144 -14.441 11.682 1.00 86.81 88 SER A CA 1
ATOM 725 C C . SER A 1 88 ? -2.494 -13.599 10.442 1.00 86.81 88 SER A C 1
ATOM 727 O O . SER A 1 88 ? -2.467 -14.097 9.313 1.00 86.81 88 SER A O 1
ATOM 729 N N . GLY A 1 89 ? -2.942 -12.356 10.636 1.00 88.88 89 GLY A N 1
ATOM 730 C CA . GLY A 1 89 ? -3.194 -11.408 9.557 1.00 88.88 89 GLY A CA 1
ATOM 731 C C . GLY A 1 89 ? -1.928 -10.631 9.207 1.00 88.88 89 GLY A C 1
ATOM 732 O O . GLY A 1 89 ? -1.116 -10.337 10.081 1.00 88.88 89 GLY A O 1
ATOM 733 N N . THR A 1 90 ? -1.793 -10.257 7.935 1.00 94.06 90 THR A N 1
ATOM 734 C CA . THR A 1 90 ? -0.752 -9.321 7.482 1.00 94.06 90 THR A CA 1
ATOM 735 C C . THR A 1 90 ? -0.958 -7.933 8.101 1.00 94.06 90 THR A C 1
ATOM 737 O O . THR A 1 90 ? -2.066 -7.598 8.534 1.00 94.06 90 THR A O 1
ATOM 740 N N . ASP A 1 91 ? 0.063 -7.071 8.080 1.00 92.81 91 ASP A N 1
ATOM 741 C CA . ASP A 1 91 ? -0.086 -5.664 8.486 1.00 92.81 91 ASP A CA 1
ATOM 742 C C . ASP A 1 91 ? -1.265 -4.998 7.753 1.00 92.81 91 ASP A C 1
ATOM 744 O O . ASP A 1 91 ? -2.093 -4.332 8.376 1.00 92.81 91 ASP A O 1
ATOM 748 N N . LEU A 1 92 ? -1.380 -5.209 6.434 1.00 95.62 92 LEU A N 1
ATOM 749 C CA . LEU A 1 92 ? -2.471 -4.646 5.635 1.00 95.62 92 LEU A CA 1
ATOM 750 C C . LEU A 1 92 ? -3.841 -5.197 6.041 1.00 95.62 92 LEU A C 1
ATOM 752 O O . LEU A 1 92 ? -4.804 -4.433 6.092 1.00 95.62 92 LEU A O 1
ATOM 756 N N . TYR A 1 93 ? -3.940 -6.489 6.365 1.00 95.69 93 TYR A N 1
ATOM 757 C CA . TYR A 1 93 ? -5.183 -7.072 6.874 1.00 95.69 93 TYR A CA 1
ATOM 758 C C . TYR A 1 93 ? -5.621 -6.370 8.157 1.00 95.69 93 TYR A C 1
ATOM 760 O O . TYR A 1 93 ? -6.776 -5.960 8.276 1.00 95.69 93 TYR A O 1
ATOM 768 N N . VAL A 1 94 ? -4.697 -6.216 9.108 1.00 93.56 94 VAL A N 1
ATOM 769 C CA . VAL A 1 94 ? -4.999 -5.625 10.413 1.00 93.56 94 VAL A CA 1
ATOM 770 C C . VAL A 1 94 ? -5.373 -4.149 10.273 1.00 93.56 94 VAL A C 1
ATOM 772 O O . VAL A 1 94 ? -6.317 -3.698 10.924 1.00 93.56 94 VAL A O 1
ATOM 775 N N . MET A 1 95 ? -4.708 -3.402 9.387 1.00 94.69 95 MET A N 1
ATOM 776 C CA . MET A 1 95 ? -5.097 -2.019 9.105 1.00 94.69 95 MET A CA 1
ATOM 777 C C . MET A 1 95 ? -6.487 -1.950 8.472 1.00 94.69 95 MET A C 1
ATOM 779 O O . MET A 1 95 ? -7.333 -1.235 8.988 1.00 94.69 95 MET A O 1
ATOM 783 N N . ILE A 1 96 ? -6.793 -2.749 7.444 1.00 95.75 96 ILE A N 1
ATOM 784 C CA . ILE A 1 96 ? -8.142 -2.775 6.847 1.00 95.75 96 ILE A CA 1
ATOM 785 C C . ILE A 1 96 ? -9.197 -3.172 7.893 1.00 95.75 96 ILE A C 1
ATOM 787 O O . ILE A 1 96 ? -10.253 -2.547 7.964 1.00 95.75 96 ILE A O 1
ATOM 791 N N . ASN A 1 97 ? -8.907 -4.153 8.750 1.00 94.75 97 ASN A N 1
ATOM 792 C CA . ASN A 1 97 ? -9.794 -4.539 9.846 1.00 94.75 97 ASN A CA 1
ATOM 793 C C . ASN A 1 97 ? -10.034 -3.390 10.841 1.00 94.75 97 ASN A C 1
ATOM 795 O O . ASN A 1 97 ? -11.159 -3.230 11.299 1.00 94.75 97 ASN A O 1
ATOM 799 N N . ARG A 1 98 ? -9.031 -2.550 11.133 1.00 92.69 98 ARG A N 1
ATOM 800 C CA . ARG A 1 98 ? -9.208 -1.359 11.985 1.00 92.69 98 ARG A CA 1
ATOM 801 C C . ARG A 1 98 ? -10.158 -0.335 11.358 1.00 92.69 98 ARG A C 1
ATOM 803 O O . ARG A 1 98 ? -10.835 0.380 12.086 1.00 92.69 98 ARG A O 1
ATOM 810 N N . LEU A 1 99 ? -10.196 -0.261 10.029 1.00 94.38 99 LEU A N 1
ATOM 811 C CA . LEU A 1 99 ? -10.980 0.735 9.298 1.00 94.38 99 LEU A CA 1
ATOM 812 C C . LEU A 1 99 ? -12.425 0.298 9.037 1.00 94.38 99 LEU A C 1
ATOM 814 O O . LEU A 1 99 ? -13.315 1.140 9.030 1.00 94.38 99 LEU A O 1
ATOM 818 N N . ILE A 1 100 ? -12.655 -0.992 8.763 1.00 94.12 100 ILE A N 1
ATOM 819 C CA . ILE A 1 100 ? -13.960 -1.506 8.294 1.00 94.12 100 ILE A CA 1
ATOM 820 C C . ILE A 1 100 ? -14.423 -2.793 8.992 1.00 94.12 100 ILE A C 1
ATOM 822 O O . ILE A 1 100 ? -15.346 -3.464 8.518 1.00 94.12 100 ILE A O 1
ATOM 826 N N . GLY A 1 101 ? -13.747 -3.195 10.068 1.00 91.50 101 GLY A N 1
ATOM 827 C CA . GLY A 1 101 ? -14.111 -4.367 10.857 1.00 91.50 101 GLY A CA 1
ATOM 828 C C . GLY A 1 101 ? -15.399 -4.166 11.655 1.00 91.50 101 GLY A C 1
ATOM 829 O O . GLY A 1 101 ? -15.893 -3.054 11.812 1.00 91.50 101 GLY A O 1
ATOM 830 N N . LYS A 1 102 ? -15.939 -5.264 12.189 1.00 87.69 102 LYS A N 1
ATOM 831 C CA . LYS A 1 102 ? -17.141 -5.242 13.039 1.00 87.69 102 LYS A CA 1
ATOM 832 C C . LYS A 1 102 ? -16.832 -4.962 14.507 1.00 87.69 102 LYS A C 1
ATOM 834 O O . LYS A 1 102 ? -17.690 -4.477 15.226 1.00 87.69 102 LYS A O 1
ATOM 839 N N . GLU A 1 103 ? -15.618 -5.281 14.948 1.00 80.31 103 GLU A N 1
ATOM 840 C CA . GLU A 1 103 ? -15.174 -5.117 16.340 1.00 80.31 103 GLU A CA 1
ATOM 841 C C . GLU A 1 103 ? -14.195 -3.951 16.511 1.00 80.31 103 GLU A C 1
ATOM 843 O O . GLU A 1 103 ? -13.261 -4.016 17.319 1.00 80.31 103 GLU A O 1
ATOM 848 N N . VAL A 1 104 ? -14.360 -2.913 15.695 1.00 75.44 104 VAL A N 1
ATOM 849 C CA . VAL A 1 104 ? -13.537 -1.713 15.782 1.00 75.44 104 VAL A CA 1
ATOM 850 C C . VAL A 1 104 ? -13.895 -0.995 17.080 1.00 75.44 104 VAL A C 1
ATOM 852 O O . VAL A 1 104 ? -15.045 -0.623 17.277 1.00 75.44 104 VAL A O 1
ATOM 855 N N . ASN A 1 105 ? -12.920 -0.825 17.975 1.00 75.81 105 ASN A N 1
ATOM 856 C CA . ASN A 1 105 ? -13.107 0.039 19.136 1.00 75.81 105 ASN A CA 1
ATOM 857 C C . ASN A 1 105 ? -13.023 1.494 18.661 1.00 75.81 105 ASN A C 1
ATOM 859 O O . ASN A 1 105 ? -11.989 1.913 18.138 1.00 75.81 105 ASN A O 1
ATOM 863 N N . ASP A 1 106 ? -14.111 2.236 18.809 1.00 78.44 106 ASP A N 1
ATOM 864 C CA . ASP A 1 106 ? -14.212 3.649 18.467 1.00 78.44 106 ASP A CA 1
ATOM 865 C C . ASP A 1 106 ? -14.593 4.495 19.690 1.00 78.44 106 ASP A C 1
ATOM 867 O O . ASP A 1 106 ? -15.182 5.558 19.540 1.00 78.44 106 ASP A O 1
ATOM 871 N N . ASP A 1 107 ? -14.260 4.049 20.908 1.00 82.06 107 ASP A N 1
ATOM 872 C CA . ASP A 1 107 ? -14.667 4.723 22.150 1.00 82.06 107 ASP A CA 1
ATOM 873 C C . ASP A 1 107 ? -14.183 6.189 22.205 1.00 82.06 107 ASP A C 1
ATOM 875 O O . ASP A 1 107 ? -14.851 7.043 22.794 1.00 82.06 107 ASP A O 1
ATOM 879 N N . ASP A 1 108 ? -13.061 6.503 21.542 1.00 84.81 108 ASP A N 1
ATOM 880 C CA . ASP A 1 108 ? -12.568 7.871 21.363 1.00 84.81 108 ASP A CA 1
ATOM 881 C C . ASP A 1 108 ? -13.426 8.643 20.330 1.00 84.81 108 ASP A C 1
ATOM 883 O O . ASP A 1 108 ? -13.507 8.248 19.161 1.00 84.81 108 ASP A O 1
ATOM 887 N N . PRO A 1 109 ? -14.016 9.801 20.693 1.00 86.88 109 PRO A N 1
ATOM 888 C CA . PRO A 1 109 ? -14.758 10.654 19.762 1.00 86.88 109 PRO A CA 1
ATOM 889 C C . PRO A 1 109 ? -13.998 11.013 18.476 1.00 86.88 109 PRO A C 1
ATOM 891 O O . PRO A 1 109 ? -14.616 11.197 17.424 1.00 86.88 109 PRO A O 1
ATOM 894 N N . ARG A 1 110 ? -12.665 11.121 18.534 1.00 86.19 110 ARG A N 1
ATOM 895 C CA . ARG A 1 110 ? -11.820 11.408 17.366 1.00 86.19 110 ARG A CA 1
ATOM 896 C C . ARG A 1 110 ? -11.853 10.264 16.363 1.00 86.19 110 ARG A C 1
ATOM 898 O O . ARG A 1 110 ? -11.988 10.521 15.166 1.00 86.19 110 ARG A O 1
ATOM 905 N N . ASP A 1 111 ? -11.799 9.029 16.851 1.00 87.38 111 ASP A N 1
ATOM 906 C CA . ASP A 1 111 ? -11.864 7.835 16.014 1.00 87.38 111 ASP A CA 1
ATOM 907 C C . ASP A 1 111 ? -13.236 7.708 15.355 1.00 87.38 111 ASP A C 1
ATOM 909 O O . ASP A 1 111 ? -13.299 7.449 14.155 1.00 87.38 111 ASP A O 1
ATOM 913 N N . LYS A 1 112 ? -14.331 7.999 16.077 1.00 90.19 112 LYS A N 1
ATOM 914 C CA . LYS A 1 112 ? -15.686 8.032 15.486 1.00 90.19 112 LYS A CA 1
ATOM 915 C C . LYS A 1 112 ? -15.768 9.001 14.312 1.00 90.19 112 LYS A C 1
ATOM 917 O O . LYS A 1 112 ? -16.276 8.658 13.244 1.00 90.19 112 LYS A O 1
ATOM 922 N N . ILE A 1 113 ? -15.239 10.214 14.489 1.00 91.06 113 ILE A N 1
ATOM 923 C CA . ILE A 1 113 ? -15.223 11.233 13.433 1.00 91.06 113 ILE A CA 1
ATOM 924 C C . ILE A 1 113 ? -14.355 10.776 12.255 1.00 91.06 113 ILE A C 1
ATOM 926 O O . ILE A 1 113 ? -14.776 10.927 11.108 1.00 91.06 113 ILE A O 1
ATOM 930 N N . ALA A 1 114 ? -13.170 10.218 12.503 1.00 91.12 114 ALA A N 1
ATOM 931 C CA . ALA A 1 114 ? -12.288 9.737 11.444 1.00 91.12 114 ALA A CA 1
ATOM 932 C C . ALA A 1 114 ? -12.928 8.582 10.653 1.00 91.12 114 ALA A C 1
ATOM 934 O O . ALA A 1 114 ? -13.023 8.659 9.427 1.00 91.12 114 ALA A O 1
ATOM 935 N N . LEU A 1 115 ? -13.466 7.570 11.343 1.00 93.50 115 LEU A N 1
ATOM 936 C CA . LEU A 1 115 ? -14.164 6.431 10.737 1.00 93.50 115 LEU A CA 1
ATOM 937 C C . LEU A 1 115 ? -15.399 6.866 9.942 1.00 93.50 115 LEU A C 1
ATOM 939 O O . LEU A 1 115 ? -15.626 6.343 8.857 1.00 93.50 115 LEU A O 1
ATOM 943 N N . SER A 1 116 ? -16.143 7.879 10.406 1.00 93.50 116 SER A N 1
ATOM 944 C CA . SER A 1 116 ? -17.305 8.412 9.673 1.00 93.50 116 SER A CA 1
ATOM 945 C C . SER A 1 116 ? -16.961 8.978 8.288 1.00 93.50 116 SER A C 1
ATOM 947 O O . SER A 1 116 ? -17.828 9.083 7.422 1.00 93.50 116 SER A O 1
ATOM 949 N N . ARG A 1 117 ? -15.691 9.341 8.062 1.00 94.50 117 ARG A N 1
ATOM 950 C CA . ARG A 1 117 ? -15.190 9.860 6.779 1.00 94.50 117 ARG A CA 1
ATOM 951 C C . ARG A 1 117 ? -14.644 8.758 5.874 1.00 94.50 117 ARG A C 1
ATOM 953 O O . ARG A 1 117 ? -14.369 9.024 4.705 1.00 94.50 117 ARG A O 1
ATOM 960 N N . ILE A 1 118 ? -14.463 7.550 6.402 1.00 95.44 118 ILE A N 1
ATOM 961 C CA . ILE A 1 118 ? -13.936 6.408 5.664 1.00 95.44 118 ILE A CA 1
ATOM 962 C C . ILE A 1 118 ? -15.100 5.637 5.048 1.00 95.44 118 ILE A C 1
ATOM 964 O O . ILE A 1 118 ? -16.038 5.226 5.719 1.00 95.44 118 ILE A O 1
ATOM 968 N N . ASN A 1 119 ? -15.015 5.414 3.741 1.00 95.75 119 ASN A N 1
ATOM 969 C CA . ASN A 1 119 ? -16.003 4.676 2.959 1.00 95.75 119 ASN A CA 1
ATOM 970 C C . ASN A 1 119 ? -15.349 3.531 2.173 1.00 95.75 119 ASN A C 1
ATOM 972 O O . ASN A 1 119 ? -15.701 3.250 1.024 1.00 95.75 119 ASN A O 1
ATOM 976 N N . LEU A 1 120 ? -14.339 2.888 2.767 1.00 96.06 120 LEU A N 1
ATOM 977 C CA . LEU A 1 120 ? -13.653 1.765 2.141 1.00 96.06 120 LEU A CA 1
ATOM 978 C C . LEU A 1 120 ? -14.619 0.588 1.977 1.00 96.06 120 LEU A C 1
ATOM 980 O O . LEU A 1 120 ? -15.003 -0.090 2.926 1.00 96.06 120 LEU A O 1
ATOM 984 N N . LYS A 1 121 ? -14.974 0.288 0.730 1.00 95.06 121 LYS A N 1
ATOM 985 C CA . LYS A 1 121 ? -15.824 -0.863 0.431 1.00 95.06 121 LYS A CA 1
ATOM 986 C C . LYS A 1 121 ? -15.008 -2.147 0.482 1.00 95.06 121 LYS A C 1
ATOM 988 O O . LYS A 1 121 ? -14.093 -2.346 -0.318 1.00 95.06 121 LYS A O 1
ATOM 993 N N . ARG A 1 122 ? -15.421 -3.077 1.344 1.00 95.00 122 ARG A N 1
ATOM 994 C CA . ARG A 1 122 ? -14.833 -4.422 1.462 1.00 95.00 122 ARG A CA 1
ATOM 995 C C . ARG A 1 122 ? -14.628 -5.105 0.109 1.00 95.00 122 ARG A C 1
ATOM 997 O O . ARG A 1 122 ? -13.541 -5.595 -0.174 1.00 95.00 122 ARG A O 1
ATOM 1004 N N . GLN A 1 123 ? -15.663 -5.130 -0.730 1.00 95.38 123 GLN A N 1
ATOM 1005 C CA . GLN A 1 123 ? -15.610 -5.795 -2.035 1.00 95.38 123 GLN A CA 1
ATOM 1006 C C . GLN A 1 123 ? -14.544 -5.186 -2.955 1.00 95.38 123 GLN A C 1
ATOM 1008 O O . GLN A 1 123 ? -13.880 -5.920 -3.678 1.00 95.38 123 GLN A O 1
ATOM 1013 N N . GLU A 1 124 ? -14.331 -3.869 -2.895 1.00 96.50 124 GLU A N 1
ATOM 1014 C CA . GLU A 1 124 ? -13.309 -3.185 -3.691 1.00 96.50 124 GLU A CA 1
ATOM 1015 C C . GLU A 1 124 ? -11.900 -3.544 -3.202 1.00 96.50 124 GLU A C 1
ATOM 1017 O O . GLU A 1 124 ? -11.034 -3.857 -4.020 1.00 96.50 124 GLU A O 1
ATOM 1022 N N . ALA A 1 125 ? -11.685 -3.587 -1.880 1.00 97.31 125 ALA A N 1
ATOM 1023 C CA . ALA A 1 125 ? -10.420 -4.033 -1.294 1.00 97.31 125 ALA A CA 1
ATOM 1024 C C . ALA A 1 125 ? -10.099 -5.486 -1.687 1.00 97.31 125 ALA A C 1
ATOM 1026 O O . ALA A 1 125 ? -9.006 -5.761 -2.183 1.00 97.31 125 ALA A O 1
ATOM 1027 N N . ILE A 1 126 ? -11.072 -6.401 -1.559 1.00 97.31 126 ILE A N 1
ATOM 1028 C CA . ILE A 1 126 ? -10.921 -7.796 -2.002 1.00 97.31 126 ILE A CA 1
ATOM 1029 C C . ILE A 1 126 ? -10.629 -7.846 -3.499 1.00 97.31 126 ILE A C 1
ATOM 1031 O O . ILE A 1 126 ? -9.718 -8.562 -3.900 1.00 97.31 126 ILE A O 1
ATOM 1035 N N . ARG A 1 127 ? -11.373 -7.108 -4.333 1.00 97.44 127 ARG A N 1
ATOM 1036 C CA . ARG A 1 127 ? -11.207 -7.142 -5.793 1.00 97.44 127 ARG A CA 1
ATOM 1037 C C . ARG A 1 127 ? -9.805 -6.706 -6.203 1.00 97.44 127 ARG A C 1
ATOM 1039 O O . ARG A 1 127 ? -9.182 -7.377 -7.018 1.00 97.44 127 ARG A O 1
ATOM 1046 N N . TYR A 1 128 ? -9.300 -5.619 -5.627 1.00 98.19 128 TYR A N 1
ATOM 1047 C CA . TYR A 1 128 ? -7.957 -5.122 -5.918 1.00 98.19 128 TYR A CA 1
ATOM 1048 C C . TYR A 1 128 ? -6.860 -6.078 -5.449 1.00 98.19 128 TYR A C 1
ATOM 1050 O O . TYR A 1 128 ? -5.954 -6.411 -6.207 1.00 98.19 128 TYR A O 1
ATOM 1058 N N . LEU A 1 129 ? -6.952 -6.566 -4.214 1.00 97.94 129 LEU A N 1
ATOM 1059 C CA . LEU A 1 129 ? -5.957 -7.494 -3.692 1.00 97.94 129 LEU A CA 1
ATOM 1060 C C . LEU A 1 129 ? -6.023 -8.854 -4.399 1.00 97.94 129 LEU A C 1
ATOM 1062 O O . LEU A 1 129 ? -4.985 -9.453 -4.634 1.00 97.94 129 LEU A O 1
ATOM 1066 N N . SER A 1 130 ? -7.206 -9.311 -4.820 1.00 97.88 130 SER A N 1
ATOM 1067 C CA . SER A 1 130 ? -7.358 -10.531 -5.629 1.00 97.88 130 SER A CA 1
ATOM 1068 C C . SER A 1 130 ? -6.787 -10.362 -7.041 1.00 97.88 130 SER A C 1
ATOM 1070 O O . SER A 1 130 ? -6.252 -11.313 -7.602 1.00 97.88 130 SER A O 1
ATOM 1072 N N . HIS A 1 131 ? -6.875 -9.156 -7.617 1.00 98.06 131 HIS A N 1
ATOM 1073 C CA . HIS A 1 131 ? -6.215 -8.814 -8.883 1.00 98.06 131 HIS A CA 1
ATOM 1074 C C . HIS A 1 131 ? -4.694 -8.972 -8.767 1.00 98.06 131 HIS A C 1
ATOM 1076 O O . HIS A 1 131 ? -4.096 -9.678 -9.576 1.00 98.06 131 HIS A O 1
ATOM 1082 N N . ILE A 1 132 ? -4.092 -8.428 -7.705 1.00 97.94 132 ILE A N 1
ATOM 1083 C CA . ILE A 1 132 ? -2.650 -8.569 -7.434 1.00 97.94 132 ILE A CA 1
ATOM 1084 C C . ILE A 1 132 ? -2.281 -10.015 -7.074 1.00 97.94 132 ILE A C 1
ATOM 1086 O O . ILE A 1 132 ? -1.290 -10.540 -7.568 1.00 97.94 132 ILE A O 1
ATOM 1090 N N . ALA A 1 133 ? -3.090 -10.693 -6.256 1.00 97.31 133 ALA A N 1
ATOM 1091 C CA . ALA A 1 133 ? -2.896 -12.097 -5.888 1.00 97.31 133 ALA A CA 1
ATOM 1092 C C . ALA A 1 133 ? -2.801 -13.006 -7.121 1.00 97.31 133 ALA A C 1
ATOM 1094 O O . ALA A 1 133 ? -1.979 -13.917 -7.162 1.00 97.31 133 ALA A O 1
ATOM 1095 N N . ALA A 1 134 ? -3.589 -12.713 -8.154 1.00 97.12 134 ALA A N 1
ATOM 1096 C CA . ALA A 1 134 ? -3.570 -13.427 -9.423 1.00 97.12 134 ALA A CA 1
ATOM 1097 C C . ALA A 1 134 ? -2.442 -12.983 -10.382 1.00 97.12 134 ALA A C 1
ATOM 1099 O O . ALA A 1 134 ? -2.465 -13.391 -11.542 1.00 97.12 134 ALA A O 1
ATOM 1100 N N . ASN A 1 135 ? -1.491 -12.143 -9.943 1.00 95.00 135 ASN A N 1
ATOM 1101 C CA . ASN A 1 135 ? -0.463 -11.502 -10.780 1.00 95.00 135 ASN A CA 1
ATOM 1102 C C . ASN A 1 135 ? -1.043 -10.796 -12.021 1.00 95.00 135 ASN A C 1
ATOM 1104 O O . ASN A 1 135 ? -0.389 -10.701 -13.061 1.00 95.00 135 ASN A O 1
ATOM 1108 N N . LYS A 1 136 ? -2.294 -10.320 -11.952 1.00 96.06 136 LYS A N 1
ATOM 1109 C CA . LYS A 1 136 ? -2.888 -9.561 -13.055 1.00 96.06 136 LYS A CA 1
ATOM 1110 C C . LYS A 1 136 ? -2.311 -8.155 -13.046 1.00 96.06 136 LYS A C 1
ATOM 1112 O O . LYS A 1 136 ? -2.132 -7.566 -11.984 1.00 96.06 136 LYS A O 1
ATOM 1117 N N . SER A 1 137 ? -2.052 -7.614 -14.230 1.00 93.19 137 SER A N 1
ATOM 1118 C CA . SER A 1 137 ? -1.533 -6.262 -14.415 1.00 93.19 137 SER A CA 1
ATOM 1119 C C . SER A 1 137 ? -2.385 -5.552 -15.460 1.00 93.19 137 SER A C 1
ATOM 1121 O O . SER A 1 137 ? -2.383 -5.928 -16.629 1.00 93.19 137 SER A O 1
ATOM 1123 N N . GLU A 1 138 ? -3.155 -4.554 -15.030 1.00 94.94 138 GLU A N 1
ATOM 1124 C CA . GLU A 1 138 ? -4.001 -3.742 -15.911 1.00 94.94 138 GLU A CA 1
ATOM 1125 C C . GLU A 1 138 ? -3.982 -2.295 -15.413 1.00 94.94 138 GLU A C 1
ATOM 1127 O O . GLU A 1 138 ? -4.679 -1.931 -14.462 1.00 94.94 138 GLU A O 1
ATOM 1132 N N . SER A 1 139 ? -3.194 -1.449 -16.080 1.00 92.88 139 SER A N 1
ATOM 1133 C CA . SER A 1 139 ? -2.900 -0.085 -15.620 1.00 92.88 139 SER A CA 1
ATOM 1134 C C . SER A 1 139 ? -4.172 0.759 -15.484 1.00 92.88 139 SER A C 1
ATOM 1136 O O . SER A 1 139 ? -4.332 1.495 -14.512 1.00 92.88 139 SER A O 1
ATOM 1138 N N . GLY A 1 140 ? -5.140 0.592 -16.393 1.00 95.31 140 GLY A N 1
ATOM 1139 C CA . GLY A 1 140 ? -6.438 1.262 -16.300 1.00 95.31 140 GLY A CA 1
ATOM 1140 C C . GLY A 1 140 ? -7.220 0.879 -15.037 1.00 95.31 140 GLY A C 1
ATOM 1141 O O . GLY A 1 140 ? -7.753 1.754 -14.350 1.00 95.31 140 GLY A O 1
ATOM 1142 N N . PHE A 1 141 ? -7.282 -0.411 -14.702 1.00 96.81 141 PHE A N 1
ATOM 1143 C CA . PHE A 1 141 ? -7.929 -0.896 -13.482 1.00 96.81 141 PHE A CA 1
ATOM 1144 C C . PHE A 1 141 ? -7.233 -0.380 -12.221 1.00 96.81 141 PHE A C 1
ATOM 1146 O O . PHE A 1 141 ? -7.889 0.184 -11.343 1.00 96.81 141 PHE A O 1
ATOM 1153 N N . GLU A 1 142 ? -5.912 -0.515 -12.144 1.00 97.06 142 GLU A N 1
ATOM 1154 C CA . GLU A 1 142 ? -5.119 -0.137 -10.971 1.00 97.06 142 GLU A CA 1
ATOM 1155 C C . GLU A 1 142 ? -5.189 1.366 -10.698 1.00 97.06 142 GLU A C 1
ATOM 1157 O O . GLU A 1 142 ? -5.423 1.776 -9.561 1.00 97.06 142 GLU A O 1
ATOM 1162 N N . GLN A 1 143 ? -5.087 2.202 -11.737 1.00 96.62 143 GLN A N 1
ATOM 1163 C CA . GLN A 1 143 ? -5.245 3.654 -11.616 1.00 96.62 143 GLN A CA 1
ATOM 1164 C C . GLN A 1 143 ? -6.611 4.032 -11.041 1.00 96.62 143 GLN A C 1
ATOM 1166 O O . GLN A 1 143 ? -6.691 4.852 -10.119 1.00 96.62 143 GLN A O 1
ATOM 1171 N N . ARG A 1 144 ? -7.687 3.423 -11.562 1.00 97.75 144 ARG A N 1
ATOM 1172 C CA . ARG A 1 144 ? -9.053 3.655 -11.073 1.00 97.75 144 ARG A CA 1
ATOM 1173 C C . ARG A 1 144 ? -9.202 3.213 -9.618 1.00 97.75 144 ARG A C 1
ATOM 1175 O O . ARG A 1 144 ? -9.787 3.955 -8.830 1.00 97.75 144 ARG A O 1
ATOM 1182 N N . MET A 1 145 ? -8.662 2.049 -9.253 1.00 98.12 145 MET A N 1
ATOM 1183 C CA . MET A 1 145 ? -8.730 1.527 -7.884 1.00 98.12 145 MET A CA 1
ATOM 1184 C C . MET A 1 145 ? -7.940 2.383 -6.903 1.00 98.12 145 MET A C 1
ATOM 1186 O O . MET A 1 145 ? -8.486 2.792 -5.884 1.00 98.12 145 MET A O 1
ATOM 1190 N N . LEU A 1 146 ? -6.699 2.745 -7.223 1.00 98.31 146 LEU A N 1
ATOM 1191 C CA . LEU A 1 146 ? -5.886 3.609 -6.370 1.00 98.31 146 LEU A CA 1
ATOM 1192 C C . LEU A 1 146 ? -6.515 4.998 -6.194 1.00 98.31 146 LEU A C 1
ATOM 1194 O O . LEU A 1 146 ? -6.480 5.557 -5.100 1.00 98.31 146 LEU A O 1
ATOM 1198 N N . LEU A 1 147 ? -7.119 5.570 -7.242 1.00 98.12 147 LEU A N 1
ATOM 1199 C CA . LEU A 1 147 ? -7.852 6.833 -7.118 1.00 98.12 147 LEU A CA 1
ATOM 1200 C C . LEU A 1 147 ? -9.099 6.688 -6.237 1.00 98.12 147 LEU A C 1
ATOM 1202 O O . LEU A 1 147 ? -9.401 7.593 -5.458 1.00 98.12 147 LEU A O 1
ATOM 1206 N N . ARG A 1 148 ? -9.817 5.567 -6.356 1.00 98.19 148 ARG A N 1
ATOM 1207 C CA . ARG A 1 148 ? -10.959 5.246 -5.497 1.00 98.19 148 ARG A CA 1
ATOM 1208 C C . ARG A 1 148 ? -10.517 5.124 -4.041 1.00 98.19 148 ARG A C 1
ATOM 1210 O O . ARG A 1 148 ? -11.042 5.852 -3.212 1.00 98.19 148 ARG A O 1
ATOM 1217 N N . PHE A 1 149 ? -9.502 4.316 -3.741 1.00 98.50 149 PHE A N 1
ATOM 1218 C CA . PHE A 1 149 ? -8.990 4.156 -2.379 1.00 98.50 149 PHE A CA 1
ATOM 1219 C C . PHE A 1 149 ? -8.476 5.459 -1.779 1.00 98.50 149 PHE A C 1
ATOM 1221 O O . PHE A 1 149 ? -8.730 5.714 -0.612 1.00 98.50 149 PHE A O 1
ATOM 1228 N N . GLN A 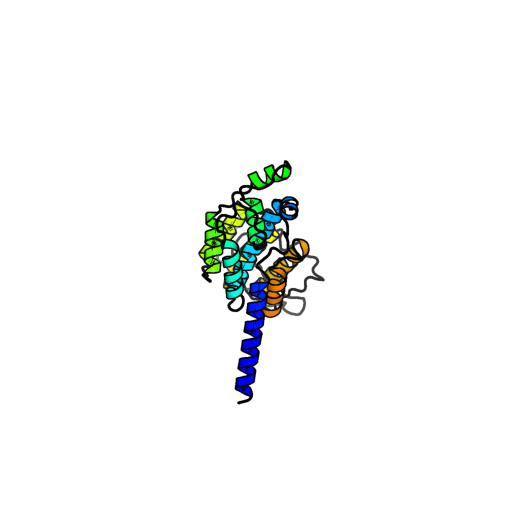1 150 ? -7.841 6.332 -2.569 1.00 98.38 150 GLN A N 1
ATOM 1229 C CA . GLN A 1 150 ? -7.452 7.663 -2.097 1.00 98.38 150 GLN A CA 1
ATOM 1230 C C . GLN A 1 150 ? -8.653 8.458 -1.547 1.00 98.38 150 GLN A C 1
ATOM 1232 O O . GLN A 1 150 ? -8.505 9.191 -0.573 1.00 98.38 150 GLN A O 1
ATOM 1237 N N . ARG A 1 151 ? -9.828 8.342 -2.182 1.00 98.06 151 ARG A N 1
ATOM 1238 C CA . ARG A 1 151 ? -11.067 9.006 -1.741 1.00 98.06 151 ARG A CA 1
ATOM 1239 C C . ARG A 1 151 ? -11.716 8.259 -0.581 1.00 98.06 151 ARG A C 1
ATOM 1241 O O . ARG A 1 151 ? -12.027 8.880 0.424 1.00 98.06 151 ARG A O 1
ATOM 1248 N N . ASP A 1 152 ? -11.873 6.946 -0.717 1.00 97.88 152 ASP A N 1
ATOM 1249 C CA . ASP A 1 152 ? -12.573 6.097 0.250 1.00 97.88 152 ASP A CA 1
ATOM 1250 C C . ASP A 1 152 ? -11.836 6.020 1.599 1.00 97.88 152 ASP A C 1
ATOM 1252 O O . ASP A 1 152 ? -12.472 5.877 2.637 1.00 97.88 152 ASP A O 1
ATOM 1256 N N . LEU A 1 153 ? -10.507 6.150 1.601 1.00 98.00 153 LEU A N 1
ATOM 1257 C CA . LEU A 1 153 ? -9.673 6.233 2.807 1.00 98.00 153 LEU A CA 1
ATOM 1258 C C . LEU A 1 153 ? -9.474 7.675 3.297 1.00 98.00 153 LEU A C 1
ATOM 1260 O O . LEU A 1 153 ? -8.675 7.903 4.197 1.00 98.00 153 LEU A O 1
ATOM 1264 N N . ASN A 1 154 ? -10.153 8.654 2.688 1.00 97.31 154 ASN A N 1
ATOM 1265 C CA . ASN A 1 154 ? -10.054 10.071 3.036 1.00 97.31 154 ASN A CA 1
ATOM 1266 C C . ASN A 1 154 ? -8.598 10.593 3.091 1.00 97.31 154 ASN A C 1
ATOM 1268 O O . ASN A 1 154 ? -8.220 11.354 3.979 1.00 97.31 154 ASN A O 1
ATOM 1272 N N . ILE A 1 155 ? -7.754 10.197 2.132 1.00 97.06 155 ILE A N 1
ATOM 1273 C CA . ILE A 1 155 ? -6.329 10.549 2.152 1.00 97.06 155 ILE A CA 1
ATOM 1274 C C . ILE A 1 155 ? -6.159 12.050 1.937 1.00 97.06 155 ILE A C 1
ATOM 1276 O O . ILE A 1 155 ? -6.494 12.575 0.869 1.00 97.06 155 ILE A O 1
ATOM 1280 N N . GLN A 1 156 ? -5.579 12.733 2.926 1.00 91.88 156 GLN A N 1
ATOM 1281 C CA . GLN A 1 156 ? -5.335 14.174 2.862 1.00 91.88 156 GLN A CA 1
ATOM 1282 C C . GLN A 1 156 ? -3.898 14.540 2.496 1.00 91.88 156 GLN A C 1
ATOM 1284 O O . GLN A 1 156 ? -3.706 15.528 1.780 1.00 91.88 156 GLN A O 1
ATOM 1289 N N . ASP A 1 157 ? -2.922 13.713 2.875 1.00 90.50 157 ASP A N 1
ATOM 1290 C CA . ASP A 1 157 ? -1.501 13.955 2.632 1.00 90.50 157 ASP A CA 1
ATOM 1291 C C . ASP A 1 157 ? -1.178 14.160 1.134 1.00 90.50 157 ASP A C 1
ATOM 1293 O O . ASP A 1 157 ? -1.464 13.328 0.263 1.00 90.50 157 ASP A O 1
ATOM 1297 N N . GLY A 1 158 ? -0.579 15.316 0.825 1.00 89.88 158 GLY A N 1
ATOM 1298 C CA . GLY A 1 158 ? -0.236 15.712 -0.542 1.00 89.88 158 GLY A CA 1
ATOM 1299 C C . GLY A 1 158 ? 0.849 14.838 -1.174 1.00 89.88 158 GLY A C 1
ATOM 1300 O O . GLY A 1 158 ? 0.825 14.607 -2.386 1.00 89.88 158 GLY A O 1
ATOM 1301 N N . MET A 1 159 ? 1.766 14.299 -0.368 1.00 89.00 159 MET A N 1
ATOM 1302 C CA . MET A 1 159 ? 2.833 13.426 -0.845 1.00 89.00 159 MET A CA 1
ATOM 1303 C C . MET A 1 159 ? 2.263 12.073 -1.283 1.00 89.00 159 MET A C 1
ATOM 1305 O O . MET A 1 159 ? 2.585 11.625 -2.381 1.00 89.00 159 MET A O 1
ATOM 1309 N N . LEU A 1 160 ? 1.360 11.460 -0.511 1.00 94.25 160 LEU A N 1
ATOM 1310 C CA . LEU A 1 160 ? 0.659 10.226 -0.891 1.00 94.25 160 LEU A CA 1
ATOM 1311 C C . LEU A 1 160 ? -0.162 10.411 -2.170 1.00 94.25 160 LEU A C 1
ATOM 1313 O O . LEU A 1 160 ? -0.079 9.584 -3.079 1.00 94.25 160 LEU A O 1
ATOM 1317 N N . LYS A 1 161 ? -0.900 11.524 -2.288 1.00 95.81 161 LYS A N 1
ATOM 1318 C CA . LYS A 1 161 ? -1.649 11.869 -3.511 1.00 95.81 161 LYS A CA 1
ATOM 1319 C C . LYS A 1 161 ? -0.732 11.947 -4.730 1.00 95.81 161 LYS A C 1
ATOM 1321 O O . LYS A 1 161 ? -1.103 11.496 -5.816 1.00 95.81 161 LYS A O 1
ATOM 1326 N N . SER A 1 162 ? 0.459 12.517 -4.563 1.00 91.44 162 SER A N 1
ATOM 1327 C CA . SER A 1 162 ? 1.408 12.671 -5.660 1.00 91.44 162 SER A CA 1
ATOM 1328 C C . SER A 1 162 ? 2.141 11.376 -6.008 1.00 91.44 162 SER A C 1
ATOM 1330 O O . SER A 1 162 ? 2.248 11.032 -7.184 1.00 91.44 162 SER A O 1
ATOM 1332 N N . MET A 1 163 ? 2.543 10.590 -5.005 1.00 95.75 163 MET A N 1
ATOM 1333 C CA . MET A 1 163 ? 3.080 9.245 -5.223 1.00 95.75 163 MET A CA 1
ATOM 1334 C C . MET A 1 163 ? 2.059 8.358 -5.938 1.00 95.75 163 MET A C 1
ATOM 1336 O O . MET A 1 163 ? 2.426 7.692 -6.897 1.00 95.75 163 MET A O 1
ATOM 1340 N N . ARG A 1 164 ? 0.769 8.421 -5.577 1.00 97.38 164 ARG A N 1
ATOM 1341 C CA . ARG A 1 164 ? -0.296 7.686 -6.276 1.00 97.38 164 ARG A CA 1
ATOM 1342 C C . ARG A 1 164 ? -0.391 8.051 -7.755 1.00 97.38 164 ARG A C 1
ATOM 1344 O O . ARG A 1 164 ? -0.608 7.167 -8.578 1.00 97.38 164 ARG A O 1
ATOM 1351 N N . ARG A 1 165 ? -0.271 9.337 -8.108 1.00 94.38 165 ARG A N 1
ATOM 1352 C CA . ARG A 1 165 ? -0.292 9.772 -9.519 1.00 94.38 165 ARG A CA 1
ATOM 1353 C C . ARG A 1 165 ? 0.808 9.074 -10.313 1.00 94.38 165 ARG A C 1
ATOM 1355 O O . ARG A 1 165 ? 0.507 8.507 -11.353 1.00 94.38 165 ARG A O 1
ATOM 1362 N N . LEU A 1 166 ? 2.032 9.068 -9.782 1.00 93.81 166 LEU A N 1
ATOM 1363 C CA . LEU A 1 166 ? 3.172 8.402 -10.412 1.00 93.81 166 LEU A CA 1
ATOM 1364 C C . LEU A 1 166 ? 2.992 6.876 -10.434 1.00 93.81 166 LEU A C 1
ATOM 1366 O O . LEU A 1 166 ? 3.119 6.260 -11.481 1.00 93.81 166 LEU A O 1
ATOM 1370 N N . ILE A 1 167 ? 2.647 6.264 -9.299 1.00 95.81 167 ILE A N 1
ATOM 1371 C CA . ILE A 1 167 ? 2.520 4.803 -9.156 1.00 95.81 167 ILE A CA 1
ATOM 1372 C C . ILE A 1 167 ? 1.376 4.235 -9.996 1.00 95.81 167 ILE A C 1
ATOM 1374 O O . ILE A 1 167 ? 1.486 3.121 -10.495 1.00 95.81 167 ILE A O 1
ATOM 1378 N N . GLY A 1 168 ? 0.281 4.974 -10.171 1.00 92.06 168 GLY A N 1
ATOM 1379 C CA . GLY A 1 168 ? -0.786 4.556 -11.077 1.00 92.06 168 GLY A CA 1
ATOM 1380 C C . GLY A 1 168 ? -0.310 4.473 -12.530 1.00 92.06 168 GLY A C 1
ATOM 1381 O O . GLY A 1 168 ? -0.751 3.604 -13.271 1.00 92.06 168 GLY A O 1
ATOM 1382 N N . ASP A 1 169 ? 0.621 5.335 -12.929 1.00 91.44 169 ASP A N 1
ATOM 1383 C CA . ASP A 1 169 ? 1.175 5.390 -14.284 1.00 91.44 169 ASP A CA 1
ATOM 1384 C C . ASP A 1 169 ? 2.546 4.700 -14.393 1.00 91.44 169 ASP A C 1
ATOM 1386 O O . ASP A 1 169 ? 3.390 5.075 -15.203 1.00 91.44 169 ASP A O 1
ATOM 1390 N N . TRP A 1 170 ? 2.790 3.697 -13.539 1.00 92.25 170 TRP A N 1
ATOM 1391 C CA . TRP A 1 170 ? 4.106 3.081 -13.339 1.00 92.25 170 TRP A CA 1
ATOM 1392 C C . TRP A 1 170 ? 4.805 2.636 -14.630 1.00 92.25 170 TRP A C 1
ATOM 1394 O O . TRP A 1 170 ? 6.017 2.817 -14.773 1.00 92.25 170 TRP A O 1
ATOM 1404 N N . ASP A 1 171 ? 4.044 2.067 -15.565 1.00 90.06 171 ASP A N 1
ATOM 1405 C CA . ASP A 1 171 ? 4.556 1.521 -16.826 1.00 90.06 171 ASP A C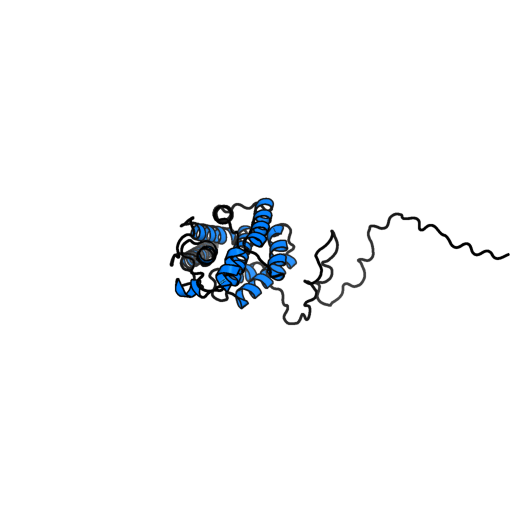A 1
ATOM 1406 C C . ASP A 1 171 ? 5.140 2.613 -17.735 1.00 90.06 171 ASP A C 1
ATOM 1408 O O . ASP A 1 171 ? 6.089 2.360 -18.473 1.00 90.06 171 ASP A O 1
ATOM 1412 N N . ASN A 1 172 ? 4.645 3.846 -17.602 1.00 90.62 172 ASN A N 1
ATOM 1413 C CA . ASN A 1 172 ? 5.074 5.007 -18.380 1.00 90.62 172 ASN A CA 1
ATOM 1414 C C . ASN A 1 172 ? 6.113 5.872 -17.647 1.00 90.62 172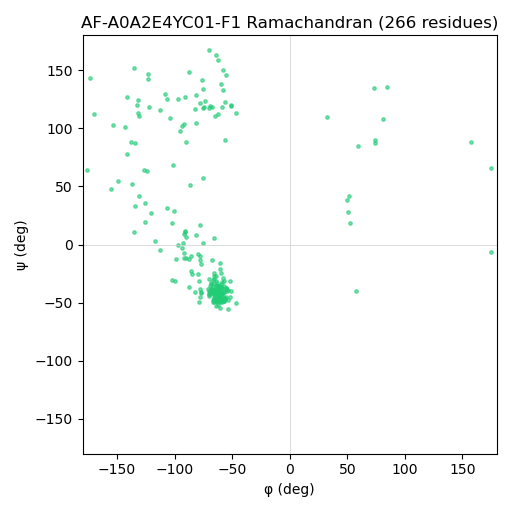 ASN A C 1
ATOM 1416 O O . ASN A 1 172 ? 6.574 6.884 -18.178 1.00 90.62 172 ASN A O 1
ATOM 1420 N N . LEU A 1 173 ? 6.505 5.501 -16.423 1.00 89.00 173 LEU A N 1
ATOM 1421 C CA . LEU A 1 173 ? 7.506 6.251 -15.671 1.00 89.00 173 LEU A CA 1
ATOM 1422 C C . LEU A 1 173 ? 8.920 6.003 -16.203 1.00 89.00 173 LEU A C 1
ATOM 1424 O O . LEU A 1 173 ? 9.380 4.864 -16.321 1.00 89.00 173 LEU A O 1
ATOM 1428 N N . SER A 1 174 ? 9.669 7.092 -16.373 1.00 87.50 174 SER A N 1
ATOM 1429 C CA . SER A 1 174 ? 11.123 7.042 -16.541 1.00 87.50 174 SER A CA 1
ATOM 1430 C C . SER A 1 174 ? 11.817 6.461 -15.302 1.00 87.50 174 SER A C 1
ATOM 1432 O O . SER A 1 174 ? 11.301 6.520 -14.180 1.00 87.50 174 SER A O 1
ATOM 1434 N N . GLN A 1 175 ? 13.046 5.970 -15.479 1.00 84.19 175 GLN A N 1
ATOM 1435 C CA . GLN A 1 175 ? 13.855 5.424 -14.384 1.00 84.19 175 GLN A CA 1
ATOM 1436 C C . GLN A 1 175 ? 14.034 6.421 -13.227 1.00 84.19 175 GLN A C 1
ATOM 1438 O O . GLN A 1 175 ? 13.948 6.043 -12.060 1.00 84.19 175 GLN A O 1
ATOM 1443 N N . ASN A 1 176 ? 14.193 7.710 -13.541 1.00 82.69 176 ASN A N 1
ATOM 1444 C CA . ASN A 1 176 ? 14.325 8.775 -12.544 1.00 82.69 176 ASN A CA 1
ATOM 1445 C C . ASN A 1 176 ? 13.033 8.980 -11.739 1.00 82.69 176 ASN A C 1
ATOM 1447 O O . ASN A 1 176 ? 13.081 9.175 -10.526 1.00 82.69 176 ASN A O 1
ATOM 1451 N N . GLN A 1 177 ? 11.866 8.898 -12.387 1.00 87.31 177 GLN A N 1
ATOM 1452 C CA . GLN A 1 177 ? 10.576 8.998 -11.698 1.00 87.31 177 GLN A CA 1
ATOM 1453 C C . GLN A 1 177 ? 10.325 7.781 -10.801 1.00 87.31 177 GLN A C 1
ATOM 1455 O O . GLN A 1 177 ? 9.889 7.955 -9.661 1.00 87.31 177 GLN A O 1
ATOM 1460 N N . LYS A 1 178 ? 10.670 6.571 -11.267 1.00 90.06 178 LYS A N 1
ATOM 1461 C CA . LYS A 1 178 ? 10.640 5.346 -10.449 1.00 90.06 178 LYS A CA 1
ATOM 1462 C C . LYS A 1 178 ? 11.580 5.460 -9.244 1.00 90.06 178 LYS A C 1
ATOM 1464 O O . LYS A 1 178 ? 11.189 5.120 -8.125 1.00 90.06 178 LYS A O 1
ATOM 1469 N N . ALA A 1 179 ? 12.776 6.024 -9.436 1.00 85.31 179 ALA A N 1
ATOM 1470 C CA . ALA A 1 179 ? 13.736 6.272 -8.364 1.00 85.31 179 ALA A CA 1
ATOM 1471 C C . ALA A 1 179 ? 13.205 7.242 -7.304 1.00 85.31 179 ALA A C 1
ATOM 1473 O O . ALA A 1 179 ? 13.253 6.955 -6.102 1.00 85.31 179 ALA A O 1
ATOM 1474 N N . LEU A 1 180 ? 12.655 8.370 -7.755 1.00 86.88 180 LEU A N 1
ATOM 1475 C CA . LEU A 1 180 ? 12.081 9.390 -6.890 1.00 86.88 180 LEU A CA 1
ATOM 1476 C C . LEU A 1 180 ? 10.927 8.821 -6.066 1.00 86.88 180 LEU A C 1
ATOM 1478 O O . LEU A 1 180 ? 10.953 8.902 -4.838 1.00 86.88 180 LEU A O 1
ATOM 1482 N N . VAL A 1 181 ? 9.933 8.216 -6.718 1.00 92.94 181 VAL A N 1
ATOM 1483 C CA . VAL A 1 181 ? 8.731 7.745 -6.024 1.00 92.94 181 VAL A CA 1
ATOM 1484 C C . VAL A 1 181 ? 9.048 6.617 -5.041 1.00 92.94 181 VAL A C 1
ATOM 1486 O O . VAL A 1 181 ? 8.563 6.640 -3.912 1.00 92.94 181 VAL A O 1
ATOM 1489 N N . THR A 1 182 ? 9.949 5.699 -5.403 1.00 93.38 182 THR A N 1
ATOM 1490 C CA . THR A 1 182 ? 10.398 4.625 -4.505 1.00 93.38 182 THR A CA 1
ATOM 1491 C C . THR A 1 182 ? 11.163 5.183 -3.305 1.00 93.38 182 THR A C 1
ATOM 1493 O O . THR A 1 182 ? 10.932 4.760 -2.173 1.00 93.38 182 THR A O 1
ATOM 1496 N N . THR A 1 183 ? 12.026 6.184 -3.513 1.00 88.56 183 THR A N 1
ATOM 1497 C CA . THR A 1 183 ? 12.746 6.853 -2.418 1.00 88.56 183 THR A CA 1
ATOM 1498 C C . THR A 1 183 ? 11.781 7.545 -1.456 1.00 88.56 183 THR A C 1
ATOM 1500 O O . THR A 1 183 ? 11.932 7.425 -0.238 1.00 88.56 183 THR A O 1
ATOM 1503 N N . ARG A 1 184 ? 10.761 8.237 -1.974 1.00 88.06 184 ARG A N 1
ATOM 1504 C CA . ARG A 1 184 ? 9.742 8.896 -1.144 1.00 88.06 184 ARG A CA 1
ATOM 1505 C C . ARG A 1 184 ? 8.875 7.891 -0.395 1.00 88.06 184 ARG A C 1
ATOM 1507 O O . ARG A 1 184 ? 8.630 8.095 0.792 1.00 88.06 184 ARG A O 1
ATOM 1514 N N . MET A 1 185 ? 8.515 6.776 -1.027 1.00 93.94 185 MET A N 1
ATOM 1515 C CA . MET A 1 185 ? 7.808 5.681 -0.364 1.00 93.94 185 MET A CA 1
ATOM 1516 C C . MET A 1 185 ? 8.634 5.104 0.793 1.00 93.94 185 MET A C 1
ATOM 1518 O O . MET A 1 185 ? 8.131 4.935 1.903 1.00 93.94 185 MET A O 1
ATOM 1522 N N . MET A 1 186 ? 9.935 4.896 0.573 1.00 88.19 186 MET A N 1
ATOM 1523 C CA . MET A 1 186 ? 10.861 4.427 1.606 1.00 88.19 186 MET A CA 1
ATOM 1524 C C . MET A 1 186 ? 10.973 5.421 2.771 1.00 88.19 186 MET A C 1
ATOM 1526 O O . MET A 1 186 ? 10.930 5.033 3.937 1.00 88.19 186 MET A O 1
ATOM 1530 N N . GLN A 1 187 ? 11.092 6.720 2.477 1.00 86.38 187 GLN A N 1
ATOM 1531 C CA . GLN A 1 187 ? 11.107 7.778 3.493 1.00 86.38 187 GLN A CA 1
ATOM 1532 C C . GLN A 1 187 ? 9.787 7.849 4.270 1.00 86.38 187 GLN A C 1
ATOM 1534 O O . GLN A 1 187 ? 9.799 8.084 5.478 1.00 86.38 187 GLN A O 1
ATOM 1539 N N . TYR A 1 188 ? 8.651 7.656 3.598 1.00 89.06 188 TYR A N 1
ATOM 1540 C CA . TYR A 1 188 ? 7.338 7.632 4.233 1.00 89.06 188 TYR A CA 1
ATOM 1541 C C . TYR A 1 188 ? 7.220 6.463 5.215 1.00 89.06 188 TYR A C 1
ATOM 1543 O O . TYR A 1 188 ? 6.970 6.692 6.400 1.00 89.06 188 TYR A O 1
ATOM 1551 N N . LEU A 1 189 ? 7.517 5.235 4.770 1.00 87.69 189 LEU A N 1
ATOM 1552 C CA . LEU A 1 189 ? 7.482 4.073 5.655 1.00 87.69 189 LEU A CA 1
ATOM 1553 C C . LEU A 1 189 ? 8.505 4.176 6.793 1.00 87.69 189 LEU A C 1
ATOM 1555 O O . LEU A 1 189 ? 8.201 3.765 7.904 1.00 87.69 189 LEU A O 1
ATOM 1559 N N . ARG A 1 190 ? 9.700 4.746 6.582 1.00 86.44 190 ARG A N 1
ATOM 1560 C CA . ARG A 1 190 ? 10.681 4.915 7.673 1.00 86.44 190 ARG A CA 1
ATOM 1561 C C . ARG A 1 190 ? 10.158 5.820 8.784 1.00 86.44 190 ARG A C 1
ATOM 1563 O O . ARG A 1 190 ? 10.460 5.572 9.944 1.00 86.44 190 ARG A O 1
ATOM 1570 N N . ARG A 1 191 ? 9.384 6.849 8.429 1.00 84.75 191 ARG A N 1
ATOM 1571 C CA . ARG A 1 191 ? 8.792 7.781 9.397 1.00 84.75 191 ARG A CA 1
ATOM 1572 C C . ARG A 1 191 ? 7.586 7.189 10.121 1.00 84.75 191 ARG A C 1
ATOM 1574 O O . ARG A 1 191 ? 7.467 7.403 11.318 1.00 84.75 191 ARG A O 1
ATOM 1581 N N . LYS A 1 192 ? 6.706 6.471 9.412 1.00 83.94 192 LYS A N 1
ATOM 1582 C CA . LYS A 1 192 ? 5.417 6.014 9.966 1.00 83.94 192 LYS A CA 1
ATOM 1583 C C . LYS A 1 192 ? 5.366 4.544 10.385 1.00 83.94 192 LYS A C 1
ATOM 1585 O O . LYS A 1 192 ? 4.638 4.195 11.301 1.00 83.94 192 LYS A O 1
ATOM 1590 N N . ALA A 1 193 ? 6.122 3.672 9.727 1.00 86.06 193 ALA A N 1
ATOM 1591 C CA . ALA A 1 193 ? 6.017 2.223 9.888 1.00 86.06 193 ALA A CA 1
ATOM 1592 C C . ALA A 1 193 ? 7.369 1.528 9.663 1.00 86.06 193 ALA A C 1
ATOM 1594 O O . ALA A 1 193 ? 7.495 0.617 8.843 1.00 86.06 193 ALA A O 1
ATOM 1595 N N . MET A 1 194 ? 8.410 1.945 10.394 1.00 80.31 194 MET A N 1
ATOM 1596 C CA . MET A 1 194 ? 9.771 1.414 10.211 1.00 80.31 194 MET A CA 1
ATOM 1597 C C . MET A 1 194 ? 9.848 -0.111 10.372 1.00 80.31 194 MET A C 1
ATOM 1599 O O . MET A 1 194 ? 10.664 -0.770 9.733 1.00 80.31 194 MET A O 1
ATOM 1603 N N . ARG A 1 195 ? 8.990 -0.670 11.230 1.00 80.44 195 ARG A N 1
ATOM 1604 C CA . ARG A 1 195 ? 8.947 -2.101 11.557 1.00 80.44 195 ARG A CA 1
ATOM 1605 C C . ARG A 1 195 ? 7.992 -2.905 10.668 1.00 80.44 195 ARG A C 1
ATOM 1607 O O . ARG A 1 195 ? 7.765 -4.073 10.973 1.00 80.44 195 ARG A O 1
ATOM 1614 N N . SER A 1 196 ? 7.458 -2.292 9.610 1.00 87.31 196 SER A N 1
ATOM 1615 C CA . SER A 1 196 ? 6.530 -2.935 8.677 1.00 87.31 196 SER A CA 1
ATOM 1616 C C . SER A 1 196 ? 7.103 -4.185 8.023 1.00 87.31 196 SER A C 1
ATOM 1618 O O . SER A 1 196 ? 8.301 -4.285 7.751 1.00 87.31 196 SER A O 1
ATOM 1620 N N . GLU A 1 197 ? 6.206 -5.107 7.697 1.00 89.25 197 GLU A N 1
ATOM 1621 C CA . GLU A 1 197 ? 6.466 -6.265 6.846 1.00 89.25 197 GLU A CA 1
ATOM 1622 C C . GLU A 1 197 ? 7.071 -5.869 5.492 1.00 89.25 197 GLU A C 1
ATOM 1624 O O . GLU A 1 197 ? 8.100 -6.405 5.085 1.00 89.25 197 GLU A O 1
ATOM 1629 N N . LEU A 1 198 ? 6.499 -4.876 4.806 1.00 91.25 198 LEU A N 1
ATOM 1630 C CA . LEU A 1 198 ? 6.958 -4.505 3.464 1.00 91.25 198 LEU A CA 1
ATOM 1631 C C . LEU A 1 198 ? 8.245 -3.664 3.451 1.00 91.25 198 LEU A C 1
ATOM 1633 O O . LEU A 1 198 ? 8.864 -3.552 2.396 1.00 91.25 198 LEU A O 1
ATOM 1637 N N . MET A 1 199 ? 8.703 -3.115 4.584 1.00 89.38 199 MET A N 1
ATOM 1638 C CA . MET A 1 199 ? 9.943 -2.323 4.658 1.00 89.38 199 MET A CA 1
ATOM 1639 C C . MET A 1 199 ? 11.179 -3.040 4.081 1.00 89.38 199 MET A C 1
ATOM 1641 O O . MET A 1 199 ? 11.828 -2.482 3.192 1.00 89.38 199 M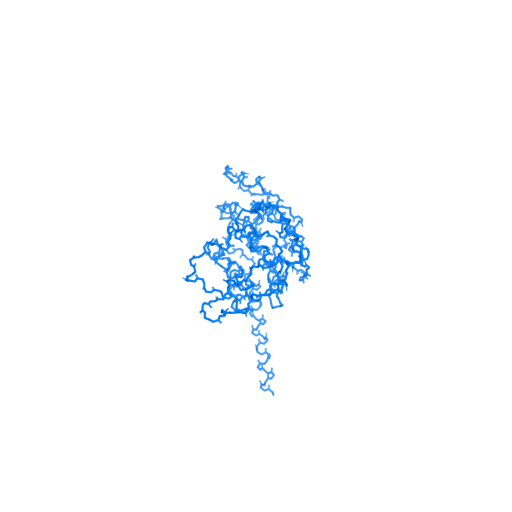ET A O 1
ATOM 1645 N N . PRO A 1 200 ? 11.555 -4.253 4.540 1.00 89.88 200 PRO A N 1
ATOM 1646 C CA . PRO A 1 200 ? 12.712 -4.965 3.998 1.00 89.88 200 PRO A CA 1
ATOM 1647 C C . PRO A 1 200 ? 12.555 -5.299 2.510 1.00 89.88 200 PRO A C 1
ATOM 1649 O O . PRO A 1 200 ? 13.534 -5.227 1.766 1.00 89.88 200 PRO A O 1
ATOM 1652 N N . ALA A 1 201 ? 11.341 -5.625 2.057 1.00 90.88 201 ALA A N 1
ATOM 1653 C CA . ALA A 1 201 ? 11.066 -5.859 0.642 1.00 90.88 201 ALA A CA 1
ATOM 1654 C C . ALA A 1 201 ? 11.251 -4.575 -0.181 1.00 90.88 201 ALA A C 1
ATOM 1656 O O . ALA A 1 201 ? 11.943 -4.591 -1.196 1.00 90.88 201 ALA A O 1
ATOM 1657 N N . LEU A 1 202 ? 10.725 -3.445 0.296 1.00 92.94 202 LEU A N 1
ATOM 1658 C CA . LEU A 1 202 ? 10.868 -2.146 -0.358 1.00 92.94 202 LEU A CA 1
ATOM 1659 C C . LEU A 1 202 ? 12.331 -1.696 -0.412 1.00 92.94 202 LEU A C 1
ATOM 1661 O O . LEU A 1 202 ? 12.770 -1.176 -1.434 1.00 92.94 202 LEU A O 1
ATOM 1665 N N . ALA A 1 203 ? 13.114 -1.952 0.638 1.00 89.31 203 ALA A N 1
ATOM 1666 C CA . ALA A 1 203 ? 14.549 -1.678 0.640 1.00 89.31 203 ALA A CA 1
ATOM 1667 C C . ALA A 1 203 ? 15.294 -2.491 -0.435 1.00 89.31 203 ALA A C 1
ATOM 1669 O O . ALA A 1 203 ? 16.134 -1.946 -1.155 1.00 89.31 203 ALA A O 1
ATOM 1670 N N . LYS A 1 204 ? 14.972 -3.787 -0.573 1.00 90.19 204 LYS A N 1
ATOM 1671 C CA . LYS A 1 204 ? 15.534 -4.652 -1.624 1.00 90.19 204 LYS A CA 1
ATOM 1672 C C . LYS A 1 204 ? 15.119 -4.175 -3.015 1.00 90.19 204 LYS A C 1
ATOM 1674 O O . LYS A 1 204 ? 15.974 -4.063 -3.889 1.00 90.19 204 LYS A O 1
ATOM 1679 N N . PHE A 1 205 ? 13.842 -3.837 -3.195 1.00 89.94 205 PHE A N 1
ATOM 1680 C CA . PHE A 1 205 ? 13.305 -3.280 -4.435 1.00 89.94 205 PHE A CA 1
ATOM 1681 C C . PHE A 1 205 ? 14.042 -2.000 -4.836 1.00 89.94 205 PHE A C 1
ATOM 1683 O O . PHE A 1 205 ? 14.532 -1.887 -5.958 1.00 89.94 205 PHE A O 1
ATOM 1690 N N . GLN A 1 206 ? 14.202 -1.076 -3.885 1.00 89.31 206 GLN A N 1
ATOM 1691 C CA . GLN A 1 206 ? 14.896 0.187 -4.094 1.00 89.31 206 GLN A CA 1
ATOM 1692 C C . GLN A 1 206 ? 16.351 -0.023 -4.526 1.00 89.31 206 GLN A C 1
ATOM 1694 O O . GLN A 1 206 ? 16.802 0.583 -5.498 1.00 89.31 206 GLN A O 1
ATOM 1699 N N . LYS A 1 207 ? 17.086 -0.882 -3.809 1.00 87.31 207 LYS A N 1
ATOM 1700 C CA . LYS A 1 207 ? 18.496 -1.169 -4.097 1.00 87.31 207 LYS A CA 1
ATOM 1701 C C . LYS A 1 207 ? 18.664 -1.815 -5.473 1.00 87.31 207 LYS A C 1
ATOM 1703 O O . LYS A 1 207 ? 19.528 -1.396 -6.234 1.00 87.31 207 LYS A O 1
ATOM 1708 N N . ARG A 1 208 ? 17.836 -2.812 -5.791 1.00 88.75 208 ARG A N 1
ATOM 1709 C CA . ARG A 1 208 ? 17.925 -3.582 -7.039 1.00 88.75 208 ARG A CA 1
ATOM 1710 C C . ARG A 1 208 ? 17.545 -2.750 -8.262 1.00 88.75 208 ARG A C 1
ATOM 1712 O O . ARG A 1 208 ? 18.237 -2.818 -9.267 1.00 88.75 208 ARG A O 1
ATOM 1719 N N . GLY A 1 209 ? 16.518 -1.909 -8.159 1.00 78.25 209 GLY A N 1
ATOM 1720 C CA . GLY A 1 209 ? 16.134 -0.991 -9.235 1.00 78.25 209 GLY A CA 1
ATOM 1721 C C . GLY A 1 209 ? 17.050 0.229 -9.397 1.00 78.25 209 GLY A C 1
ATOM 1722 O O . GLY A 1 209 ? 16.767 1.082 -10.230 1.00 78.25 209 GLY A O 1
ATOM 1723 N N . ASN A 1 210 ? 18.116 0.362 -8.597 1.00 80.62 210 ASN A N 1
ATOM 1724 C CA . ASN A 1 210 ? 18.917 1.588 -8.482 1.00 80.62 210 ASN A CA 1
ATOM 1725 C C . ASN A 1 210 ? 18.048 2.845 -8.256 1.00 80.62 210 ASN A C 1
ATOM 1727 O O . ASN A 1 210 ? 18.290 3.928 -8.788 1.00 80.62 210 ASN A O 1
ATOM 1731 N N . TYR A 1 211 ? 16.988 2.689 -7.465 1.00 78.56 211 TYR A N 1
ATOM 1732 C CA . TYR A 1 211 ? 15.980 3.709 -7.204 1.00 78.56 211 TYR A CA 1
ATOM 1733 C C . TYR A 1 211 ? 16.382 4.619 -6.040 1.00 78.56 211 TYR A C 1
ATOM 1735 O O . TYR A 1 211 ? 15.631 4.797 -5.079 1.00 78.56 211 TYR A O 1
ATOM 1743 N N . ILE A 1 212 ? 17.594 5.168 -6.092 1.00 67.19 212 ILE A N 1
ATOM 1744 C CA . ILE A 1 212 ? 18.167 5.968 -5.008 1.00 67.19 212 ILE A CA 1
ATOM 1745 C C . ILE A 1 212 ? 18.315 7.411 -5.475 1.00 67.19 212 ILE A C 1
ATOM 1747 O O . ILE A 1 212 ? 19.108 7.707 -6.364 1.00 67.19 212 ILE A O 1
ATOM 1751 N N . VAL A 1 213 ? 17.581 8.317 -4.830 1.00 64.06 213 VAL A N 1
ATOM 1752 C CA . VAL A 1 213 ? 17.764 9.763 -5.002 1.00 64.06 213 VAL A CA 1
ATOM 1753 C C . VAL A 1 213 ? 18.435 10.336 -3.752 1.00 64.06 213 VAL A C 1
ATOM 1755 O O . VAL A 1 213 ? 17.972 10.117 -2.629 1.00 64.06 213 VAL A O 1
ATOM 1758 N N . ASN A 1 214 ? 19.560 11.037 -3.931 1.00 52.59 214 ASN A N 1
ATOM 1759 C CA . ASN A 1 214 ? 20.303 11.653 -2.834 1.00 52.59 214 ASN A CA 1
ATOM 1760 C C . ASN A 1 214 ? 19.812 13.084 -2.574 1.00 52.59 214 ASN A C 1
ATOM 1762 O O . ASN A 1 214 ? 20.377 14.047 -3.082 1.00 52.59 214 ASN A O 1
ATOM 1766 N N . ASP A 1 215 ? 18.795 13.209 -1.725 1.00 52.09 215 ASP A N 1
ATOM 1767 C CA . ASP A 1 215 ? 18.199 14.504 -1.370 1.00 52.09 215 ASP A CA 1
ATOM 1768 C C . ASP A 1 215 ? 18.846 15.158 -0.130 1.00 52.09 215 ASP A C 1
ATOM 1770 O O . ASP A 1 215 ? 18.322 16.137 0.397 1.00 52.09 215 ASP A O 1
ATOM 1774 N N . LYS A 1 216 ? 19.994 14.659 0.367 1.00 43.69 216 LYS A N 1
ATOM 1775 C CA . LYS A 1 216 ? 20.632 15.169 1.605 1.00 43.69 216 LYS A CA 1
ATOM 1776 C C . LYS A 1 216 ? 21.036 16.651 1.551 1.00 43.69 216 LYS A C 1
ATOM 1778 O O . LYS A 1 216 ? 21.312 17.227 2.598 1.00 43.69 216 LYS A O 1
ATOM 1783 N N . LYS A 1 217 ? 21.098 17.255 0.362 1.00 38.19 217 LYS A N 1
ATOM 1784 C CA . LYS A 1 217 ? 21.467 18.665 0.157 1.00 38.19 217 LYS A CA 1
ATOM 1785 C C . LYS A 1 217 ? 20.349 19.521 -0.454 1.00 38.19 217 LYS A C 1
ATOM 1787 O O . LYS A 1 217 ? 20.595 20.690 -0.729 1.00 38.19 217 LYS A O 1
ATOM 1792 N N . ASP A 1 218 ? 19.151 18.977 -0.689 1.00 38.88 218 ASP A N 1
ATOM 1793 C CA . ASP A 1 218 ? 18.140 19.677 -1.491 1.00 38.88 218 ASP A CA 1
ATOM 1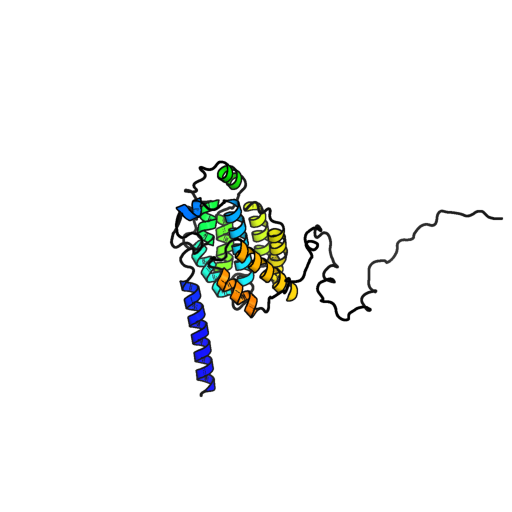794 C C . ASP A 1 218 ? 17.144 20.466 -0.622 1.00 38.88 218 ASP A C 1
ATOM 1796 O O . ASP A 1 218 ? 16.170 19.944 -0.073 1.00 38.88 218 ASP A O 1
ATOM 1800 N N . THR A 1 219 ? 17.397 21.766 -0.488 1.00 37.91 219 THR A N 1
ATOM 1801 C CA . THR A 1 219 ? 16.529 22.753 0.169 1.00 37.91 219 THR A CA 1
ATOM 1802 C C . THR A 1 219 ? 15.327 23.120 -0.708 1.00 37.91 219 THR A C 1
ATOM 1804 O O . THR A 1 219 ? 15.133 24.285 -1.046 1.00 37.91 219 THR A O 1
ATOM 1807 N N . LYS A 1 220 ? 14.487 22.162 -1.130 1.00 42.16 220 LYS A N 1
ATOM 1808 C CA . LYS A 1 220 ? 13.347 22.480 -2.017 1.00 42.16 220 LYS A CA 1
ATOM 1809 C C . LYS A 1 220 ? 12.053 21.760 -1.650 1.00 42.16 220 LYS A C 1
ATOM 1811 O O . LYS A 1 220 ? 11.654 20.769 -2.250 1.00 42.16 220 LYS A O 1
ATOM 1816 N N . LYS A 1 221 ? 11.294 22.408 -0.760 1.00 39.62 221 LYS A N 1
ATOM 1817 C CA . LYS A 1 221 ? 9.836 22.238 -0.593 1.00 39.62 221 LYS A CA 1
ATOM 1818 C C . LYS A 1 221 ? 9.004 22.713 -1.812 1.00 39.62 221 LYS A C 1
ATOM 1820 O O . LYS A 1 221 ? 7.789 22.683 -1.750 1.00 39.62 221 LYS A O 1
ATOM 1825 N N . LYS A 1 222 ? 9.613 23.115 -2.938 1.00 38.91 222 LYS A N 1
ATOM 1826 C CA . LYS A 1 222 ? 8.924 23.802 -4.056 1.00 38.91 222 LYS A CA 1
ATOM 1827 C C . LYS A 1 222 ? 8.362 22.919 -5.182 1.00 38.91 222 LYS A C 1
ATOM 1829 O O . LYS A 1 222 ? 7.668 23.443 -6.042 1.00 38.91 222 LYS A O 1
ATOM 1834 N N . ILE A 1 223 ? 8.629 21.610 -5.206 1.00 44.41 223 ILE A N 1
ATOM 1835 C CA . ILE A 1 223 ? 8.110 20.722 -6.274 1.00 44.41 223 ILE A CA 1
ATOM 1836 C C . ILE A 1 223 ? 6.621 20.378 -6.061 1.00 44.41 223 ILE A C 1
ATOM 1838 O O . ILE A 1 223 ? 5.941 19.955 -6.991 1.00 44.41 223 ILE A O 1
ATOM 1842 N N . TRP A 1 224 ? 6.091 20.597 -4.854 1.00 42.84 224 TRP A N 1
ATOM 1843 C CA . TRP A 1 224 ? 4.799 20.043 -4.442 1.00 42.84 224 TRP A CA 1
ATOM 1844 C C . TRP A 1 224 ? 3.678 21.079 -4.230 1.00 42.84 224 TRP A C 1
ATOM 1846 O O . TRP A 1 224 ? 2.538 20.664 -4.044 1.00 42.84 224 TRP A O 1
ATOM 1856 N N . ASP A 1 225 ? 3.963 22.384 -4.339 1.00 36.19 225 ASP A N 1
ATOM 1857 C CA . ASP A 1 225 ? 2.973 23.467 -4.146 1.00 36.19 225 ASP A CA 1
ATOM 1858 C C . ASP A 1 225 ? 2.289 23.943 -5.442 1.00 36.19 225 ASP A C 1
ATOM 1860 O O . ASP A 1 225 ? 1.397 24.788 -5.396 1.00 36.19 225 ASP A O 1
ATOM 1864 N N . SER A 1 226 ? 2.663 23.413 -6.613 1.00 37.53 226 SER A N 1
ATOM 1865 C CA . SER A 1 226 ? 1.983 23.764 -7.866 1.00 37.53 226 SER A CA 1
ATOM 1866 C C . SER A 1 226 ? 0.926 22.712 -8.220 1.00 37.53 226 SER A C 1
ATOM 1868 O O . SER A 1 226 ? 1.258 21.522 -8.312 1.00 37.53 226 SER A O 1
ATOM 1870 N N . PRO A 1 227 ? -0.345 23.099 -8.442 1.00 34.75 227 PRO A N 1
ATOM 1871 C CA . PRO A 1 227 ? -1.338 22.185 -8.975 1.00 34.75 227 PRO A CA 1
ATOM 1872 C C . PRO A 1 227 ? -0.856 21.757 -10.360 1.00 34.75 227 PRO A C 1
ATOM 1874 O O . PRO A 1 227 ? -0.791 22.580 -11.269 1.00 34.75 227 PRO A O 1
ATOM 1877 N N . ILE A 1 228 ? -0.497 20.474 -10.504 1.00 37.38 228 ILE A N 1
ATOM 1878 C CA . ILE A 1 228 ? -0.131 19.839 -11.777 1.00 37.38 228 ILE A CA 1
ATOM 1879 C C . ILE A 1 228 ? -1.308 20.040 -12.733 1.00 37.38 228 ILE A C 1
ATOM 1881 O O . ILE A 1 228 ? -2.264 19.267 -12.760 1.00 37.38 228 ILE A O 1
ATOM 1885 N N . THR A 1 229 ? -1.267 21.149 -13.456 1.00 31.05 229 THR A N 1
ATOM 1886 C CA . THR A 1 229 ? -2.272 21.586 -14.401 1.00 31.05 229 THR A CA 1
ATOM 1887 C C . THR A 1 229 ? -1.559 21.746 -15.723 1.00 31.05 229 THR A C 1
ATOM 1889 O O . THR A 1 229 ? -0.670 22.573 -15.872 1.00 31.05 229 THR A O 1
ATOM 1892 N N . LYS A 1 230 ? -2.039 20.939 -16.670 1.00 28.38 230 LYS A N 1
ATOM 1893 C CA . LYS A 1 230 ? -1.845 21.047 -18.115 1.00 28.38 230 LYS A CA 1
ATOM 1894 C C . LYS A 1 230 ? -0.513 20.499 -18.642 1.00 28.38 230 LYS A C 1
ATOM 1896 O O . LYS A 1 230 ? 0.550 21.061 -18.449 1.00 28.38 230 LYS A O 1
ATOM 1901 N N . ALA A 1 231 ? -0.662 19.359 -19.318 1.00 29.62 231 ALA A N 1
ATOM 1902 C CA . ALA A 1 231 ? -0.086 19.039 -20.621 1.00 29.62 231 ALA A CA 1
ATOM 1903 C C . ALA A 1 231 ? 1.283 19.652 -20.956 1.00 29.62 231 ALA A C 1
ATOM 1905 O O . ALA A 1 231 ? 1.362 20.823 -21.305 1.00 29.62 231 ALA A O 1
ATOM 1906 N N . GLY A 1 232 ? 2.304 18.790 -20.998 1.00 34.34 232 GLY A N 1
ATOM 1907 C CA . GLY A 1 232 ? 3.591 19.070 -21.632 1.00 34.34 232 GLY A CA 1
ATOM 1908 C C . GLY A 1 232 ? 4.470 20.043 -20.846 1.00 34.34 232 GLY A C 1
ATOM 1909 O O . GLY A 1 232 ? 4.029 21.097 -20.423 1.00 34.34 232 GLY A O 1
ATOM 1910 N N . VAL A 1 233 ? 5.756 19.717 -20.716 1.00 35.00 233 VAL A N 1
ATOM 1911 C CA . VAL A 1 233 ? 6.795 20.609 -20.163 1.00 35.00 233 VAL A CA 1
ATOM 191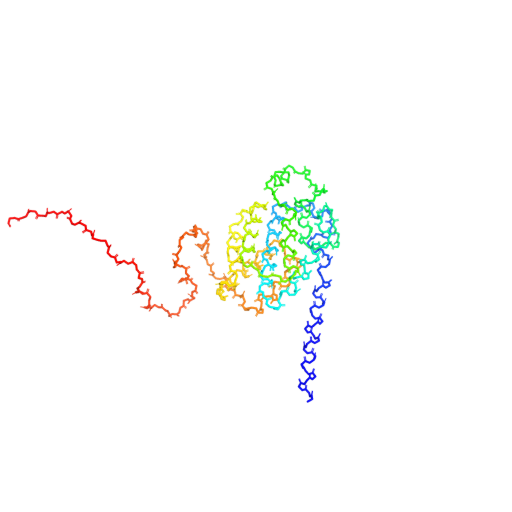2 C C . VAL A 1 233 ? 6.745 20.794 -18.639 1.00 35.00 233 VAL A C 1
ATOM 1914 O O . VAL A 1 233 ? 6.200 21.772 -18.149 1.00 35.00 233 VAL A O 1
ATOM 1917 N N . ALA A 1 234 ? 7.405 19.903 -17.882 1.00 34.09 234 ALA A N 1
ATOM 1918 C CA . ALA A 1 234 ? 8.078 20.264 -16.617 1.00 34.09 234 ALA A CA 1
ATOM 1919 C C . ALA A 1 234 ? 8.854 19.091 -15.978 1.00 34.09 234 ALA A C 1
ATOM 1921 O O . ALA A 1 234 ? 8.540 18.687 -14.865 1.00 34.09 234 ALA A O 1
ATOM 1922 N N . ILE A 1 235 ? 9.906 18.559 -16.612 1.00 31.03 235 ILE A N 1
ATOM 1923 C CA . ILE A 1 235 ? 11.001 17.909 -15.851 1.00 31.03 235 ILE A CA 1
ATOM 1924 C C . ILE A 1 235 ? 12.351 18.346 -16.442 1.00 31.03 235 ILE A C 1
ATOM 1926 O O . ILE A 1 235 ? 13.199 17.547 -16.808 1.00 31.03 235 ILE A O 1
ATOM 1930 N N . GLY A 1 236 ? 12.535 19.663 -16.563 1.00 33.03 236 GLY A N 1
ATOM 1931 C CA . GLY A 1 236 ? 13.821 20.292 -16.893 1.00 33.03 236 GLY A CA 1
ATOM 1932 C C . GLY A 1 236 ? 14.663 20.657 -15.663 1.00 33.03 236 GLY A C 1
ATOM 1933 O O . GLY A 1 236 ? 15.629 21.396 -15.790 1.00 33.03 236 GLY A O 1
ATOM 1934 N N . ALA A 1 237 ? 14.297 20.194 -14.462 1.00 33.03 237 ALA A N 1
ATOM 1935 C CA . ALA A 1 237 ? 14.897 20.657 -13.204 1.00 33.03 237 ALA A CA 1
ATOM 1936 C C . ALA A 1 237 ? 15.450 19.534 -12.309 1.00 33.03 237 ALA A C 1
ATOM 1938 O O . ALA A 1 237 ? 15.650 19.750 -11.117 1.00 33.03 237 ALA A O 1
ATOM 1939 N N . ILE A 1 238 ? 15.712 18.346 -12.866 1.00 32.69 238 ILE A N 1
ATOM 1940 C CA . ILE A 1 238 ? 16.437 17.274 -12.166 1.00 32.69 238 ILE A CA 1
ATOM 1941 C C . ILE A 1 238 ? 17.651 16.868 -13.006 1.00 32.69 238 ILE A C 1
ATOM 1943 O O . ILE A 1 238 ? 17.748 15.752 -13.499 1.00 32.69 238 ILE A O 1
ATOM 1947 N N . TYR A 1 239 ? 18.573 17.808 -13.192 1.00 32.56 239 TYR A N 1
ATOM 1948 C CA . TYR A 1 239 ? 19.965 17.506 -13.509 1.00 32.56 239 TYR A CA 1
ATOM 1949 C C . TYR A 1 239 ? 20.833 18.365 -12.592 1.00 32.56 239 TYR A C 1
ATOM 1951 O O . TYR A 1 239 ? 20.704 19.590 -12.560 1.00 32.56 239 TYR A O 1
ATOM 1959 N N . GLY A 1 240 ? 21.659 17.703 -11.781 1.00 31.38 240 GLY A N 1
ATOM 1960 C CA . GLY A 1 240 ? 22.652 18.358 -10.938 1.00 31.38 240 GLY A CA 1
ATOM 1961 C C . GLY A 1 240 ? 23.575 19.244 -11.775 1.00 31.38 240 GLY A C 1
ATOM 1962 O O . GLY A 1 240 ? 23.855 18.953 -12.935 1.00 31.38 240 GLY A O 1
ATOM 1963 N N . ALA A 1 241 ? 24.005 20.351 -11.177 1.00 34.91 241 ALA A N 1
ATOM 1964 C CA . ALA A 1 241 ? 24.830 21.371 -11.802 1.00 34.91 241 ALA A CA 1
ATOM 1965 C C . ALA A 1 241 ? 26.083 20.785 -12.479 1.00 34.91 241 ALA A C 1
ATOM 1967 O O . ALA A 1 241 ? 26.934 20.191 -11.821 1.00 34.91 241 ALA A O 1
ATOM 1968 N N . GLY A 1 242 ? 26.199 21.006 -13.789 1.00 33.81 242 GLY A N 1
ATOM 1969 C CA . GLY A 1 242 ? 27.400 20.704 -14.563 1.00 33.81 242 GLY A CA 1
ATOM 1970 C C . GLY A 1 242 ? 27.104 20.531 -16.048 1.00 33.81 242 GLY A C 1
ATOM 1971 O O . GLY A 1 242 ? 26.879 19.418 -16.495 1.00 33.81 242 GLY A O 1
ATOM 1972 N N . LYS A 1 243 ? 27.139 21.636 -16.808 1.00 36.75 243 LYS A N 1
ATOM 1973 C CA . LYS A 1 243 ? 27.082 21.689 -18.286 1.00 36.75 243 LYS A CA 1
ATOM 1974 C C . LYS A 1 243 ? 25.836 21.080 -18.951 1.00 36.75 243 LYS A C 1
ATOM 1976 O O . LYS A 1 243 ? 25.899 19.993 -19.504 1.00 36.75 243 LYS A O 1
ATOM 1981 N N . LEU A 1 244 ? 24.760 21.859 -19.067 1.00 34.28 244 LEU A N 1
ATOM 1982 C CA . LEU A 1 244 ? 23.861 21.742 -20.230 1.00 34.28 244 LEU A CA 1
ATOM 1983 C C . LEU A 1 244 ? 23.102 23.055 -20.493 1.00 34.28 244 LEU A C 1
ATOM 1985 O O . LEU A 1 244 ? 21.889 23.095 -20.653 1.00 34.28 244 LEU A O 1
ATOM 1989 N N . GLY A 1 245 ? 23.830 24.173 -20.495 1.00 33.91 245 GLY A N 1
ATOM 1990 C CA . GLY A 1 245 ? 23.314 25.439 -21.005 1.00 33.91 245 GLY A CA 1
ATOM 1991 C C . GLY A 1 245 ? 23.715 25.585 -22.465 1.00 33.91 245 GLY A C 1
ATOM 1992 O O . GLY A 1 245 ? 24.880 25.896 -22.699 1.00 33.91 245 GLY A O 1
ATOM 1993 N N . LYS A 1 246 ? 22.784 25.336 -23.405 1.00 36.94 246 LYS A N 1
ATOM 1994 C CA . LYS A 1 246 ? 22.590 26.156 -24.628 1.00 36.94 246 LYS A CA 1
ATOM 1995 C C . LYS A 1 246 ? 21.570 25.673 -25.673 1.00 36.94 246 LYS A C 1
ATOM 1997 O O . LYS A 1 246 ? 21.302 26.457 -26.566 1.00 36.94 246 LYS A O 1
ATOM 2002 N N . GLU A 1 247 ? 20.941 24.500 -25.591 1.00 40.00 247 GLU A N 1
ATOM 2003 C CA . GLU A 1 247 ? 20.236 23.966 -26.786 1.00 40.00 247 GLU A CA 1
ATOM 2004 C C . GLU A 1 247 ? 18.796 23.469 -26.581 1.00 40.00 247 GLU A C 1
ATOM 2006 O O . GLU A 1 247 ? 18.401 22.457 -27.141 1.00 40.00 247 GLU A O 1
ATOM 2011 N N . LEU A 1 248 ? 17.960 24.175 -25.814 1.00 36.66 248 LEU A N 1
ATOM 2012 C CA . LEU A 1 248 ? 16.508 23.890 -25.799 1.00 36.66 248 LEU A CA 1
ATOM 2013 C C . LEU A 1 248 ? 15.649 25.157 -25.892 1.00 36.66 248 LEU A C 1
ATOM 2015 O O . LEU A 1 248 ? 14.555 25.244 -25.343 1.00 36.66 248 LEU A O 1
ATOM 2019 N N . GLY A 1 249 ? 16.157 26.152 -26.616 1.00 35.38 249 GLY A N 1
ATOM 2020 C CA . GLY A 1 249 ? 15.383 27.294 -27.083 1.00 35.38 249 GLY A CA 1
ATOM 2021 C C . GLY A 1 249 ? 15.019 27.111 -28.547 1.00 35.38 249 GLY A C 1
ATOM 2022 O O . GLY A 1 249 ? 15.574 27.817 -29.378 1.00 35.38 249 GLY A O 1
ATOM 2023 N N . LYS A 1 250 ? 14.144 26.150 -28.869 1.00 39.06 250 LYS A N 1
ATOM 2024 C CA . LYS A 1 250 ? 13.383 26.099 -30.128 1.00 39.06 250 LYS A CA 1
ATOM 2025 C C . LYS A 1 250 ? 12.360 24.967 -30.088 1.00 39.06 250 LYS A C 1
ATOM 2027 O O . LYS A 1 250 ? 12.653 23.875 -29.616 1.00 39.06 250 LYS A O 1
ATOM 2032 N N . THR A 1 251 ? 11.210 25.253 -30.697 1.00 35.66 251 THR A N 1
ATOM 2033 C CA . THR A 1 251 ? 10.018 24.408 -30.898 1.00 35.66 251 THR A CA 1
ATOM 2034 C C . THR A 1 251 ? 9.041 24.404 -29.718 1.00 35.66 251 THR A C 1
ATOM 2036 O O . THR A 1 251 ? 9.428 24.298 -28.566 1.00 35.66 251 THR A O 1
ATOM 2039 N N . SER A 1 252 ? 7.732 24.521 -29.913 1.00 37.12 252 SER A N 1
ATOM 2040 C CA . SER A 1 252 ? 6.920 24.889 -31.077 1.00 37.12 252 SER A CA 1
ATOM 2041 C C . SER A 1 252 ? 5.516 25.063 -30.499 1.00 37.12 252 SER A C 1
ATOM 2043 O O . SER A 1 252 ? 5.015 24.063 -30.019 1.00 37.12 252 SER A O 1
ATOM 2045 N N . TYR A 1 253 ? 4.951 26.277 -30.459 1.00 35.81 253 TYR A N 1
ATOM 2046 C CA . TYR A 1 253 ? 3.505 26.610 -30.469 1.00 35.81 253 TYR A CA 1
ATOM 2047 C C . TYR A 1 253 ? 3.340 28.132 -30.281 1.00 35.81 253 TYR A C 1
ATOM 2049 O O . TYR A 1 253 ? 2.812 28.619 -29.287 1.00 35.81 253 TYR A O 1
ATOM 2057 N N . GLN A 1 254 ? 3.810 28.893 -31.268 1.00 36.16 254 GLN A N 1
ATOM 2058 C CA . GLN A 1 254 ? 3.321 30.239 -31.571 1.00 36.16 254 GLN A CA 1
ATOM 2059 C C . GLN A 1 254 ? 3.302 30.369 -33.092 1.00 36.16 254 GLN A C 1
ATOM 2061 O O . GLN A 1 254 ? 4.188 30.959 -33.698 1.00 36.16 254 GLN A O 1
ATOM 2066 N N . THR A 1 255 ? 2.285 29.776 -33.711 1.00 40.34 255 THR A N 1
ATOM 2067 C CA . THR A 1 255 ? 1.892 30.144 -35.069 1.00 40.34 255 THR A CA 1
ATOM 2068 C C . THR A 1 255 ? 0.636 30.992 -34.943 1.00 40.34 255 THR A C 1
ATOM 2070 O O . THR A 1 255 ? -0.420 30.496 -34.564 1.00 40.34 255 THR A O 1
ATOM 2073 N N . GLY A 1 256 ? 0.791 32.287 -35.217 1.00 38.22 256 GLY A N 1
ATOM 2074 C CA . GLY A 1 256 ? -0.281 33.170 -35.666 1.00 38.22 256 GLY A CA 1
ATOM 2075 C C . GLY A 1 256 ? -1.320 33.604 -34.633 1.00 38.22 256 GLY A C 1
ATOM 2076 O O . GLY A 1 256 ? -2.419 33.060 -34.581 1.00 38.22 256 GLY A O 1
ATOM 2077 N N . ARG A 1 257 ? -1.060 34.721 -33.945 1.00 32.50 257 ARG A N 1
ATOM 2078 C CA . ARG A 1 257 ? -2.112 35.724 -33.721 1.00 32.50 257 ARG A CA 1
ATOM 2079 C C . ARG A 1 257 ? -1.584 37.111 -34.052 1.00 32.50 257 ARG A C 1
ATOM 2081 O O . ARG A 1 257 ? -0.703 37.627 -33.375 1.00 32.50 257 ARG A O 1
ATOM 2088 N N . ASN A 1 258 ? -2.168 37.669 -35.109 1.00 41.12 258 ASN A N 1
ATOM 2089 C CA . ASN A 1 258 ? -2.145 39.080 -35.466 1.00 41.12 258 ASN A CA 1
ATOM 2090 C C . ASN A 1 258 ? -2.446 39.931 -34.227 1.00 41.12 258 ASN A C 1
ATOM 2092 O O . ASN A 1 258 ? -3.563 39.906 -33.708 1.00 41.12 258 ASN A O 1
ATOM 2096 N N . LEU A 1 259 ? -1.455 40.691 -33.770 1.00 41.53 259 LEU A N 1
ATOM 2097 C CA . LEU A 1 259 ? -1.681 41.811 -32.870 1.00 41.53 259 LEU A CA 1
ATOM 2098 C C . LEU A 1 259 ? -2.125 42.985 -33.742 1.00 41.53 259 LEU A C 1
ATOM 2100 O O . LEU A 1 259 ? -1.329 43.566 -34.475 1.00 41.53 259 LEU A O 1
ATOM 2104 N N . GLY A 1 260 ? -3.423 43.284 -33.702 1.00 32.56 260 GLY A N 1
ATOM 2105 C CA . GLY A 1 260 ? -3.982 44.471 -34.334 1.00 32.56 260 GLY A CA 1
ATOM 2106 C C . GLY A 1 260 ? -3.323 45.725 -33.766 1.00 32.56 260 GLY A C 1
ATOM 2107 O O . GLY A 1 260 ? -3.420 46.001 -32.572 1.00 32.56 260 GLY A O 1
ATOM 2108 N N . GLY A 1 261 ? -2.653 46.481 -34.632 1.00 39.09 261 GLY A N 1
ATOM 2109 C CA . GLY A 1 261 ? -2.144 47.802 -34.306 1.00 39.09 261 GLY A CA 1
ATOM 2110 C C . GLY A 1 261 ? -3.298 48.788 -34.161 1.00 39.09 261 GLY A C 1
ATOM 2111 O O . GLY A 1 261 ? -4.011 49.072 -35.122 1.00 39.09 261 GLY A O 1
ATOM 2112 N N . LYS A 1 262 ? -3.465 49.349 -32.966 1.00 44.94 262 LYS A N 1
ATOM 2113 C CA . LYS A 1 262 ? -4.185 50.609 -32.772 1.00 44.94 262 LYS A CA 1
ATOM 2114 C C . LYS A 1 262 ? -3.385 51.494 -31.835 1.00 44.94 262 LYS A C 1
ATOM 2116 O O . LYS A 1 262 ? -3.620 51.469 -30.642 1.00 44.94 262 LYS A O 1
ATOM 2121 N N . PHE A 1 263 ? -2.466 52.260 -32.416 1.00 39.56 263 PHE A N 1
ATOM 2122 C CA . PHE A 1 263 ? -2.190 53.651 -32.057 1.00 39.56 263 PHE A CA 1
ATOM 2123 C C . PHE A 1 263 ? -1.616 54.327 -33.309 1.00 39.56 263 PHE A C 1
ATOM 2125 O O . PHE A 1 263 ? -0.476 54.089 -33.697 1.00 39.56 263 PHE A O 1
ATOM 2132 N N . GLN A 1 264 ? -2.454 55.111 -33.994 1.00 47.50 264 GLN A N 1
ATOM 2133 C CA . GLN A 1 264 ? -2.018 56.023 -35.048 1.00 47.50 264 GLN A CA 1
ATOM 2134 C C . GLN A 1 264 ? -1.326 57.216 -34.386 1.00 47.50 264 GLN A C 1
ATOM 2136 O O . GLN A 1 264 ? -1.960 57.959 -33.639 1.00 47.50 264 GLN A O 1
ATOM 2141 N N . SER A 1 265 ? -0.043 57.413 -34.686 1.00 36.62 265 SER A N 1
ATOM 2142 C CA . SER A 1 265 ? 0.597 58.717 -34.535 1.00 36.62 265 SER A CA 1
ATOM 2143 C C . SER A 1 265 ? 0.264 59.541 -35.776 1.00 36.62 265 SER A C 1
ATOM 2145 O O . SER A 1 265 ? 0.614 59.159 -36.893 1.00 36.62 265 SER A O 1
ATOM 2147 N N . ARG A 1 266 ? -0.466 60.642 -35.585 1.00 43.06 266 ARG A N 1
ATOM 2148 C CA . ARG A 1 266 ? -0.667 61.686 -36.593 1.00 43.06 266 ARG A CA 1
ATOM 2149 C C . ARG A 1 266 ? 0.436 62.725 -36.386 1.00 43.06 266 ARG A C 1
ATOM 2151 O O . ARG A 1 266 ? 0.365 63.519 -35.453 1.00 43.06 266 ARG A O 1
ATOM 2158 N N . GLY A 1 267 ? 1.439 62.697 -37.253 1.00 49.47 267 GLY A N 1
ATOM 2159 C CA . GLY A 1 267 ? 2.401 63.775 -37.468 1.00 49.47 267 GLY A CA 1
ATOM 2160 C C . GLY A 1 267 ? 2.358 64.174 -38.942 1.00 49.47 267 GLY A C 1
ATOM 2161 O O . GLY A 1 267 ? 2.118 63.310 -39.780 1.00 49.47 267 GLY A O 1
ATOM 2162 N N . LYS A 1 268 ? 2.484 65.479 -39.191 1.00 41.03 268 LYS A N 1
ATOM 2163 C CA . LYS A 1 268 ? 2.379 66.179 -40.480 1.00 41.03 268 LYS A CA 1
ATOM 2164 C C . LYS A 1 268 ? 3.244 65.595 -41.593 1.00 41.03 268 LYS A C 1
ATOM 2166 O O . LYS A 1 268 ? 4.352 65.118 -41.268 1.00 41.03 268 LYS A O 1
#

Foldseek 3Di:
DVVVVVVVVVVVVLVVVVVVLLVLQQFELQDQDPVSLLPDALLLLLLVLLLLLLVLLLQLPDPSRLQVSLSNLCQQCVVLPLADDDRRHGNNSSSVVCQDHVPNDQVDPNNVVQSVQAQDDSVLSNVSSVCSNVSHDDLVSSLVSSVVSCRNSVPDDLLSVVLSVCSSVVVPDDLQSQLVSLQSSLVVCVVSPVRHSCNVVSVVVNVVSVSHDDCVPPPDPPPRPDDPDDDDDDPPPPDPDDDDPDPDPDDDDDDDDDDDDPDDDDDD

Secondary structure (DSSP, 8-state):
-HHHHHHHHHHHHHHHHHHHHHHHSSS-SS-SSHHHHHTS-HHHHHHHHHHHHHHHHHHHTSTTTHHHHHHHHHHHHTT-S--S--TTS-HHHHHHHHHH-SS----SHHHHHHHHT----HHHHHHHHHHHHTT---HHHHHHHHHHHHHHTT---HHHHHHHHHHHTGGG--HHHHHHHHHHHHHHHHHH-TT-SHHHHHHHHHHHTT-----TT---GGGSSS---SSS----S-S-SSS--SS---------------------

pLDDT: mean 76.49, std 22.85, range [28.38, 98.56]

Nearest PDB structures (foldseek):
  5ayp-assembly1_A  TM=1.771E-01  e=3.129E+00  Geobacillus stearothermophilus

Radius of gyration: 23.88 Å; Cα contacts (8 Å, |Δi|>4): 269; chains: 1; bounding box: 49×95×63 Å

Sequence (268 aa):
MQSSIAIEDKMMEQYKGKLQLVNTFTESRLFRTKQNQNKTNVDDAAELSFAYMMILNMFNKDYEFAPLASDYASRTVAYRNFDYFRTSGTDLYVMINRLIGKEVNDDDPRDKIALSRINLKRQEAIRYLSHIAANKSESGFEQRMLLRFQRDLNIQDGMLKSMRRLIGDWDNLSQNQKALVTTRMMQYLRRKAMRSELMPALAKFQKRGNYIVNDKKDTKKKIWDSPITKAGVAIGAIYGAGKLGKELGKTSYQTGRNLGGKFQSRGK